Protein 5K6S (pdb70)

Structure (mmCIF, N/CA/C/O backbone):
data_5K6S
#
_entry.id   5K6S
#
_cell.length_a   53.231
_cell.length_b   107.811
_cell.length_c   117.998
_cell.angle_alpha   90.00
_cell.angle_beta   90.00
_cell.angle_gamma   90.00
#
_symmetry.space_group_name_H-M   'P 21 21 21'
#
loop_
_entity.id
_entity.type
_entity.pdbx_description
1 polymer 'Serine/threonine-protein phosphatase 2A 56 kDa regulatory subunit gamma isoform'
2 polymer BubR1
3 water water
#
loop_
_atom_site.group_PDB
_atom_site.id
_atom_site.type_symbol
_atom_site.label_atom_id
_atom_site.label_alt_id
_atom_site.label_comp_id
_atom_site.label_asym_id
_atom_site.label_entity_id
_atom_site.label_seq_id
_atom_site.pdbx_PDB_ins_code
_atom_site.Cartn_x
_atom_site.Cartn_y
_atom_site.Cartn_z
_atom_site.occupancy
_atom_site.B_iso_or_equiv
_atom_site.auth_seq_id
_atom_site.auth_comp_id
_atom_site.auth_asym_id
_atom_site.auth_atom_id
_atom_site.pdbx_PDB_model_num
ATOM 1 N N . ASP A 1 12 ? -18.300 -36.489 1.760 1.00 76.10 37 ASP A N 1
ATOM 2 C CA . ASP A 1 12 ? -17.318 -36.165 0.731 1.00 97.44 37 ASP A CA 1
ATOM 3 C C . ASP A 1 12 ? -16.454 -34.988 1.167 1.00 94.99 37 ASP A C 1
ATOM 4 O O . ASP A 1 12 ? -15.241 -35.121 1.326 1.00 101.10 37 ASP A O 1
ATOM 9 N N . GLN A 1 13 ? -17.084 -33.834 1.355 1.00 92.38 38 GLN A N 1
ATOM 10 C CA . GLN A 1 13 ? -16.379 -32.650 1.829 1.00 87.29 38 GLN A CA 1
ATOM 11 C C . GLN A 1 13 ? -15.941 -32.838 3.278 1.00 85.49 38 GLN A C 1
ATOM 12 O O . GLN A 1 13 ? -14.975 -32.224 3.731 1.00 86.46 38 GLN A O 1
ATOM 18 N N . GLU A 1 14 ? -16.662 -33.689 4.002 1.00 81.77 39 GLU A N 1
ATOM 19 C CA . GLU A 1 14 ? -16.299 -34.038 5.369 1.00 64.80 39 GLU A CA 1
ATOM 20 C C . GLU A 1 14 ? -15.038 -34.894 5.379 1.00 69.62 39 GLU A C 1
ATOM 21 O O . GLU A 1 14 ? -14.208 -34.792 6.281 1.00 79.62 39 GLU A O 1
ATOM 27 N N . LYS A 1 15 ? -14.898 -35.735 4.360 1.00 78.34 40 LYS A N 1
ATOM 28 C CA . LYS A 1 15 ? -13.747 -36.623 4.250 1.00 70.16 40 LYS A CA 1
ATOM 29 C C . LYS A 1 15 ? -12.470 -35.835 3.970 1.00 65.27 40 LYS A C 1
ATOM 30 O O . LYS A 1 15 ? -11.397 -36.184 4.461 1.00 76.88 40 LYS A O 1
ATOM 34 N N . LEU A 1 16 ? -12.591 -34.768 3.185 1.00 63.11 41 LEU A N 1
ATOM 35 C CA . LEU A 1 16 ? -11.440 -33.940 2.834 1.00 61.24 41 LEU A CA 1
ATOM 36 C C . LEU A 1 16 ? -10.985 -33.102 4.025 1.00 64.62 41 LEU A C 1
ATOM 37 O O . LEU A 1 16 ? -9.798 -32.807 4.172 1.00 62.54 41 LEU A O 1
ATOM 42 N N . PHE A 1 17 ? -11.939 -32.717 4.866 1.00 65.18 42 PHE A N 1
ATOM 43 C CA . PHE A 1 17 ? -11.640 -31.989 6.093 1.00 62.41 42 PHE A CA 1
ATOM 44 C C . PHE A 1 17 ? -10.758 -32.849 6.995 1.00 61.00 42 PHE A C 1
ATOM 45 O O . PHE A 1 17 ? -9.699 -32.411 7.451 1.00 61.77 42 PHE A O 1
ATOM 53 N N . ILE A 1 18 ? -11.205 -34.076 7.238 1.00 65.86 43 ILE A N 1
ATOM 54 C CA . ILE A 1 18 ? -10.460 -35.027 8.053 1.00 62.81 43 ILE A CA 1
ATOM 55 C C . ILE A 1 18 ? -9.094 -35.334 7.437 1.00 63.89 43 ILE A C 1
ATOM 56 O O . ILE A 1 18 ? -8.099 -35.483 8.151 1.00 61.55 43 ILE A O 1
ATOM 61 N N . GLN A 1 19 ? -9.046 -35.406 6.110 1.00 52.97 44 GLN A N 1
ATOM 62 C CA . GLN A 1 19 ? -7.793 -35.649 5.405 1.00 54.50 44 GLN A CA 1
ATOM 63 C C . GLN A 1 19 ? -6.774 -34.547 5.667 1.00 57.09 44 GLN A C 1
ATOM 64 O O . GLN A 1 19 ? -5.619 -34.827 5.981 1.00 67.54 44 GLN A O 1
ATOM 70 N N . LYS A 1 20 ? -7.203 -33.296 5.540 1.00 66.46 45 LYS A N 1
ATOM 71 C CA . LYS A 1 20 ? -6.302 -32.164 5.736 1.00 62.80 45 LYS A CA 1
ATOM 72 C C . LYS A 1 20 ? -5.897 -32.023 7.199 1.00 60.44 45 LYS A C 1
ATOM 73 O O . LYS A 1 20 ? -4.772 -31.623 7.504 1.00 60.09 45 LYS A O 1
ATOM 79 N N . LEU A 1 21 ? -6.814 -32.357 8.101 1.00 62.81 46 LEU A N 1
ATOM 80 C CA . LEU A 1 21 ? -6.503 -32.375 9.525 1.00 57.60 46 LEU A CA 1
ATOM 81 C C . LEU A 1 21 ? -5.399 -33.381 9.828 1.00 55.33 46 LEU A C 1
ATOM 82 O O . LEU A 1 21 ? -4.429 -33.056 10.513 1.00 59.20 46 LEU A O 1
ATOM 87 N N . ARG A 1 22 ? -5.547 -34.597 9.309 1.00 54.44 47 ARG A N 1
ATOM 88 C CA . ARG A 1 22 ? -4.555 -35.644 9.531 1.00 53.29 47 ARG A CA 1
ATOM 89 C C . ARG A 1 22 ? -3.256 -35.321 8.807 1.00 58.17 47 ARG A C 1
ATOM 90 O O . ARG A 1 22 ? -2.176 -35.730 9.227 1.00 66.23 47 ARG A O 1
ATOM 98 N N . GLN A 1 23 ? -3.375 -34.577 7.715 1.00 58.87 48 GLN A N 1
ATOM 99 C CA . GLN A 1 23 ? -2.219 -34.143 6.945 1.00 62.61 48 GLN A CA 1
ATOM 100 C C . GLN A 1 23 ? -1.370 -33.171 7.759 1.00 64.73 48 GLN A C 1
ATOM 101 O O . GLN A 1 23 ? -0.156 -33.088 7.582 1.00 73.33 48 GLN A O 1
ATOM 107 N N . CYS A 1 24 ? -2.019 -32.442 8.661 1.00 63.85 49 CYS A N 1
ATOM 108 C CA . CYS A 1 24 ? -1.323 -31.505 9.533 1.00 60.27 49 CYS A CA 1
ATOM 109 C C . CYS A 1 24 ? -0.819 -32.193 10.800 1.00 72.35 49 CYS A C 1
ATOM 110 O O . CYS A 1 24 ? -0.263 -31.546 11.687 1.00 65.48 49 CYS A O 1
ATOM 113 N N . CYS A 1 25 ? -1.020 -33.507 10.879 1.00 75.47 50 CYS A N 1
ATOM 114 C CA . CYS A 1 25 ? -0.497 -34.304 11.986 1.00 60.62 50 CYS A CA 1
ATOM 115 C C . CYS A 1 25 ? 0.849 -34.919 11.623 1.00 59.17 50 CYS A C 1
ATOM 116 O O . CYS A 1 25 ? 1.378 -35.753 12.355 1.00 83.66 50 CYS A O 1
ATOM 119 N N . VAL A 1 26 ? 1.396 -34.510 10.485 1.00 71.15 51 VAL A N 1
ATOM 120 C CA . VAL A 1 26 ? 2.669 -35.042 10.013 1.00 79.13 51 VAL A CA 1
ATOM 121 C C . VAL A 1 26 ? 3.797 -34.035 10.204 1.00 95.29 51 VAL A C 1
ATOM 122 O O . VAL A 1 26 ? 3.900 -33.057 9.460 1.00 98.13 51 VAL A O 1
ATOM 126 N N . LEU A 1 27 ? 4.636 -34.273 11.207 1.00 109.39 52 LEU A N 1
ATOM 127 C CA . LEU A 1 27 ? 5.793 -33.420 11.445 1.00 116.61 52 LEU A CA 1
ATOM 128 C C . LEU A 1 27 ? 6.971 -33.899 10.604 1.00 122.29 52 LEU A C 1
ATOM 129 O O . LEU A 1 27 ? 7.349 -35.071 10.660 1.00 121.92 52 LEU A O 1
ATOM 131 N N . PHE A 1 28 ? 7.546 -32.990 9.823 1.00 125.71 53 PHE A N 1
ATOM 132 C CA . PHE A 1 28 ? 8.610 -33.349 8.892 1.00 118.74 53 PHE A CA 1
ATOM 133 C C . PHE A 1 28 ? 9.859 -32.494 9.058 1.00 132.62 53 PHE A C 1
ATOM 134 O O . PHE A 1 28 ? 9.802 -31.382 9.584 1.00 138.39 53 PHE A O 1
ATOM 142 N N . ASP A 1 29 ? 10.984 -33.029 8.593 1.00 136.80 54 ASP A N 1
ATOM 143 C CA . ASP A 1 29 ? 12.253 -32.312 8.597 1.00 132.55 54 ASP A CA 1
ATOM 144 C C . ASP A 1 29 ? 13.154 -32.817 7.476 1.00 129.05 54 ASP A C 1
ATOM 145 O O . ASP A 1 29 ? 13.285 -34.024 7.266 1.00 132.61 54 ASP A O 1
ATOM 150 N N . PHE A 1 30 ? 13.766 -31.886 6.754 1.00 125.68 55 PHE A N 1
ATOM 151 C CA . PHE A 1 30 ? 14.686 -32.233 5.679 1.00 137.83 55 PHE A CA 1
ATOM 152 C C . PHE A 1 30 ? 16.064 -31.635 5.948 1.00 145.08 55 PHE A C 1
ATOM 153 O O . PHE A 1 30 ? 16.291 -30.444 5.725 1.00 119.11 55 PHE A O 1
ATOM 161 N N . VAL A 1 31 ? 16.979 -32.471 6.431 1.00 159.25 56 VAL A N 1
ATOM 162 C CA . VAL A 1 31 ? 18.316 -32.024 6.804 1.00 153.42 56 VAL A CA 1
ATOM 163 C C . VAL A 1 31 ? 19.161 -31.651 5.589 1.00 154.67 56 VAL A C 1
ATOM 164 O O . VAL A 1 31 ? 20.016 -30.768 5.667 1.00 139.41 56 VAL A O 1
ATOM 166 N N . SER A 1 32 ? 18.921 -32.326 4.469 1.00 148.07 57 SER A N 1
ATOM 167 C CA . SER A 1 32 ? 19.703 -32.093 3.260 1.00 144.38 57 SER A CA 1
ATOM 168 C C . SER A 1 32 ? 18.827 -31.695 2.074 1.00 143.49 57 SER A C 1
ATOM 169 O O . SER A 1 32 ? 19.184 -31.939 0.921 1.00 143.83 57 SER A O 1
ATOM 172 N N . ASP A 1 33 ? 17.684 -31.078 2.361 1.00 126.32 58 ASP A N 1
ATOM 173 C CA . ASP A 1 33 ? 16.767 -30.648 1.309 1.00 99.19 58 ASP A CA 1
ATOM 174 C C . ASP A 1 33 ? 15.908 -29.469 1.766 1.00 81.72 58 ASP A C 1
ATOM 175 O O . ASP A 1 33 ? 14.713 -29.627 2.007 1.00 94.65 58 ASP A O 1
ATOM 180 N N . PRO A 1 34 ? 16.514 -28.276 1.873 1.00 77.90 59 PRO A N 1
ATOM 181 C CA . PRO A 1 34 ? 15.800 -27.088 2.358 1.00 87.31 59 PRO A CA 1
ATOM 182 C C . PRO A 1 34 ? 14.698 -26.607 1.415 1.00 79.45 59 PRO A C 1
ATOM 183 O O . PRO A 1 34 ? 13.865 -25.794 1.815 1.00 82.05 59 PRO A O 1
ATOM 187 N N . LEU A 1 35 ? 14.692 -27.104 0.184 1.00 81.34 60 LEU A N 1
ATOM 188 C CA . LEU A 1 35 ? 13.710 -26.674 -0.803 1.00 72.10 60 LEU A CA 1
ATOM 189 C C . LEU A 1 35 ? 12.415 -27.468 -0.667 1.00 74.73 60 LEU A C 1
ATOM 190 O O . LEU A 1 35 ? 11.323 -26.909 -0.772 1.00 73.37 60 LEU A O 1
ATOM 195 N N . SER A 1 36 ? 12.544 -28.771 -0.432 1.00 85.14 61 SER A N 1
ATOM 196 C CA . SER A 1 36 ? 11.383 -29.627 -0.204 1.00 77.64 61 SER A CA 1
ATOM 197 C C . SER A 1 36 ? 10.766 -29.330 1.157 1.00 72.74 61 SER A C 1
ATOM 198 O O . SER A 1 36 ? 9.563 -29.498 1.360 1.00 64.79 61 SER A O 1
ATOM 201 N N . ASP A 1 37 ? 11.602 -28.885 2.087 1.00 66.56 62 ASP A N 1
ATOM 202 C CA . ASP A 1 37 ? 11.147 -28.543 3.426 1.00 66.62 62 ASP A CA 1
ATOM 203 C C . ASP A 1 37 ? 10.222 -27.327 3.398 1.00 79.37 62 ASP A C 1
ATOM 204 O O . ASP A 1 37 ? 9.196 -27.309 4.076 1.00 86.40 62 ASP A O 1
ATOM 209 N N . LEU A 1 38 ? 10.584 -26.317 2.611 1.00 80.42 63 LEU A N 1
ATOM 210 C CA . LEU A 1 38 ? 9.745 -25.130 2.464 1.00 76.17 63 LEU A CA 1
ATOM 211 C C . LEU A 1 38 ? 8.423 -25.469 1.784 1.00 69.37 63 LEU A C 1
ATOM 212 O O . LEU A 1 38 ? 7.384 -24.897 2.111 1.00 68.38 63 LEU A O 1
ATOM 217 N N . LYS A 1 39 ? 8.468 -26.399 0.835 1.00 73.30 64 LYS A N 1
ATOM 218 C CA . LYS A 1 39 ? 7.263 -26.829 0.138 1.00 81.00 64 LYS A CA 1
ATOM 219 C C . LYS A 1 39 ? 6.285 -27.459 1.117 1.00 75.12 64 LYS A C 1
ATOM 220 O O . LYS A 1 39 ? 5.093 -27.154 1.099 1.00 72.89 64 LYS A O 1
ATOM 222 N N . TRP A 1 40 ? 6.801 -28.327 1.981 1.00 69.72 65 TRP A N 1
ATOM 223 C CA . TRP A 1 40 ? 5.967 -29.017 2.955 1.00 76.74 65 TRP A CA 1
ATOM 224 C C . TRP A 1 40 ? 5.374 -28.048 3.972 1.00 71.06 65 TRP A C 1
ATOM 225 O O . TRP A 1 40 ? 4.191 -28.127 4.293 1.00 75.65 65 TRP A O 1
ATOM 236 N N . LYS A 1 41 ? 6.197 -27.134 4.473 1.00 75.51 66 LYS A N 1
ATOM 237 C CA . LYS A 1 41 ? 5.728 -26.147 5.438 1.00 69.34 66 LYS A CA 1
ATOM 238 C C . LYS A 1 41 ? 4.703 -25.206 4.814 1.00 63.25 66 LYS A C 1
ATOM 239 O O . LYS A 1 41 ? 3.804 -24.720 5.498 1.00 79.02 66 LYS A O 1
ATOM 243 N N . GLU A 1 42 ? 4.829 -24.963 3.514 1.00 74.06 67 GLU A N 1
ATOM 244 C CA . GLU A 1 42 ? 3.870 -24.121 2.804 1.00 72.69 67 GLU A CA 1
ATOM 245 C C . GLU A 1 42 ? 2.539 -24.845 2.625 1.00 68.08 67 GLU A C 1
ATOM 246 O O . GLU A 1 42 ? 1.473 -24.253 2.792 1.00 73.10 67 GLU A O 1
ATOM 252 N N . VAL A 1 43 ? 2.611 -26.129 2.287 1.00 63.05 68 VAL A N 1
ATOM 253 C CA . VAL A 1 43 ? 1.417 -26.952 2.132 1.00 74.17 68 VAL A CA 1
ATOM 254 C C . VAL A 1 43 ? 0.655 -27.046 3.451 1.00 67.51 68 VAL A C 1
ATOM 255 O O . VAL A 1 43 ? -0.570 -26.932 3.484 1.00 69.82 68 VAL A O 1
ATOM 259 N N . LYS A 1 44 ? 1.389 -27.239 4.541 1.00 68.89 69 LYS A N 1
ATOM 260 C CA . LYS A 1 44 ? 0.784 -27.326 5.865 1.00 68.54 69 LYS A CA 1
ATOM 261 C C . LYS A 1 44 ? 0.195 -25.980 6.280 1.00 67.95 69 LYS A C 1
ATOM 262 O O . LYS A 1 44 ? -0.901 -25.918 6.837 1.00 69.00 69 LYS A O 1
ATOM 268 N N . ARG A 1 45 ? 0.924 -24.906 6.000 1.00 69.25 70 ARG A N 1
ATOM 269 C CA . ARG A 1 45 ? 0.447 -23.563 6.301 1.00 65.30 70 ARG A CA 1
ATOM 270 C C . ARG A 1 45 ? -0.807 -23.251 5.494 1.00 69.69 70 ARG A C 1
ATOM 271 O O . ARG A 1 45 ? -1.732 -22.608 5.990 1.00 78.17 70 ARG A O 1
ATOM 279 N N . ALA A 1 46 ? -0.829 -23.711 4.247 1.00 72.38 71 ALA A N 1
ATOM 280 C CA . ALA A 1 46 ? -1.968 -23.488 3.366 1.00 63.10 71 ALA A CA 1
ATOM 281 C C . ALA A 1 46 ? -3.199 -24.236 3.864 1.00 74.45 71 ALA A C 1
ATOM 282 O O . ALA A 1 46 ? -4.279 -23.659 3.986 1.00 66.56 71 ALA A O 1
ATOM 284 N N . ALA A 1 47 ? -3.021 -25.523 4.150 1.00 64.60 72 ALA A N 1
ATOM 285 C CA . ALA A 1 47 ? -4.105 -26.375 4.624 1.00 56.56 72 ALA A CA 1
ATOM 286 C C . ALA A 1 47 ? -4.750 -25.816 5.887 1.00 68.07 72 ALA A C 1
ATOM 287 O O . ALA A 1 47 ? -5.974 -25.810 6.013 1.00 65.65 72 ALA A O 1
ATOM 289 N N . LEU A 1 48 ? -3.923 -25.346 6.816 1.00 59.59 73 LEU A N 1
ATOM 290 C CA . LEU A 1 48 ? -4.423 -24.753 8.051 1.00 57.87 73 LEU A CA 1
ATOM 291 C C . LEU A 1 48 ? -5.249 -23.503 7.762 1.00 66.12 73 LEU A C 1
ATOM 292 O O . LEU A 1 48 ? -6.362 -23.359 8.266 1.00 67.66 73 LEU A O 1
ATOM 297 N N . SER A 1 49 ? -4.704 -22.610 6.942 1.00 65.80 74 SER A N 1
ATOM 298 C CA . SER A 1 49 ? -5.406 -21.386 6.566 1.00 71.13 74 SER A CA 1
ATOM 299 C C . SER A 1 49 ? -6.735 -21.697 5.885 1.00 71.84 74 SER A C 1
ATOM 300 O O . SER A 1 49 ? -7.737 -21.028 6.133 1.00 71.12 74 SER A O 1
ATOM 303 N N . GLU A 1 50 ? -6.737 -22.717 5.033 1.00 69.83 75 GLU A N 1
ATOM 304 C CA . GLU A 1 50 ? -7.948 -23.138 4.338 1.00 67.82 75 GLU A CA 1
ATOM 305 C C . GLU A 1 50 ? -9.015 -23.619 5.318 1.00 71.22 75 GLU A C 1
ATOM 306 O O . GLU A 1 50 ? -10.205 -23.370 5.124 1.00 72.02 75 GLU A O 1
ATOM 312 N N . MET A 1 51 ? -8.581 -24.303 6.373 1.00 77.68 76 MET A N 1
ATOM 313 C CA . MET A 1 51 ? -9.505 -24.850 7.361 1.00 65.70 76 MET A CA 1
ATOM 314 C C . MET A 1 51 ? -9.974 -23.779 8.341 1.00 70.38 76 MET A C 1
ATOM 315 O O . MET A 1 51 ? -11.079 -23.865 8.877 1.00 77.38 76 MET A O 1
ATOM 320 N N . VAL A 1 52 ? -9.137 -22.771 8.569 1.00 65.35 77 VAL A N 1
ATOM 321 C CA . VAL A 1 52 ? -9.526 -21.634 9.396 1.00 61.66 77 VAL A CA 1
ATOM 322 C C . VAL A 1 52 ? -10.653 -20.866 8.719 1.00 64.26 77 VAL A C 1
ATOM 323 O O . VAL A 1 52 ? -11.645 -20.509 9.351 1.00 69.35 77 VAL A O 1
ATOM 327 N N . GLU A 1 53 ? -10.496 -20.627 7.422 1.00 78.49 78 GLU A N 1
ATOM 328 C CA . GLU A 1 53 ? -11.518 -19.950 6.632 1.00 75.02 78 GLU A CA 1
ATOM 329 C C . GLU A 1 53 ? -12.777 -20.799 6.532 1.00 68.40 78 GLU A C 1
ATOM 330 O O . GLU A 1 53 ? -13.890 -20.277 6.486 1.00 73.18 78 GLU A O 1
ATOM 336 N N . TYR A 1 54 ? -12.589 -22.113 6.509 1.00 63.84 79 TYR A N 1
ATOM 337 C CA . TYR A 1 54 ? -13.693 -23.044 6.326 1.00 67.89 79 TYR A CA 1
ATOM 338 C C . TYR A 1 54 ? -14.671 -23.026 7.505 1.00 75.40 79 TYR A C 1
ATOM 339 O O . TYR A 1 54 ? -15.857 -22.761 7.319 1.00 78.42 79 TYR A O 1
ATOM 348 N N . ILE A 1 55 ? -14.180 -23.289 8.715 1.00 60.75 80 ILE A N 1
ATOM 349 C CA . ILE A 1 55 ? -15.062 -23.393 9.879 1.00 74.28 80 ILE A CA 1
ATOM 350 C C . ILE A 1 55 ? -15.545 -22.039 10.395 1.00 73.99 80 ILE A C 1
ATOM 351 O O . ILE A 1 55 ? -16.470 -21.974 11.206 1.00 72.10 80 ILE A O 1
ATOM 356 N N . THR A 1 56 ? -14.924 -20.962 9.928 1.00 78.02 81 THR A N 1
ATOM 357 C CA . THR A 1 56 ? -15.279 -19.626 10.392 1.00 74.85 81 THR A CA 1
ATOM 358 C C . THR A 1 56 ? -16.503 -19.077 9.665 1.00 76.78 81 THR A C 1
ATOM 359 O O . THR A 1 56 ? -17.400 -18.505 10.288 1.00 85.71 81 THR A O 1
ATOM 363 N N . HIS A 1 57 ? -16.541 -19.266 8.349 1.00 79.33 82 HIS A N 1
ATOM 364 C CA . HIS A 1 57 ? -17.552 -18.625 7.514 1.00 77.22 82 HIS A CA 1
ATOM 365 C C . HIS A 1 57 ? -18.568 -19.597 6.926 1.00 68.38 82 HIS A C 1
ATOM 366 O O . HIS A 1 57 ? -19.478 -19.188 6.211 1.00 81.44 82 HIS A O 1
ATOM 373 N N . ASN A 1 58 ? -18.409 -20.882 7.220 1.00 67.96 83 ASN A N 1
ATOM 374 C CA . ASN A 1 58 ? -19.396 -21.878 6.816 1.00 65.99 83 ASN A CA 1
ATOM 375 C C . ASN A 1 58 ? -20.142 -22.423 8.026 1.00 81.12 83 ASN A C 1
ATOM 376 O O . ASN A 1 58 ? -19.572 -22.551 9.110 1.00 99.38 83 ASN A O 1
ATOM 381 N N . ARG A 1 59 ? -21.418 -22.740 7.840 1.00 80.94 84 ARG A N 1
ATOM 382 C CA . ARG A 1 59 ? -22.225 -23.294 8.919 1.00 98.85 84 ARG A CA 1
ATOM 383 C C . ARG A 1 59 ? -22.524 -24.769 8.678 1.00 86.01 84 ARG A C 1
ATOM 384 O O . ARG A 1 59 ? -22.567 -25.220 7.534 1.00 90.92 84 ARG A O 1
ATOM 392 N N . ASN A 1 60 ? -22.726 -25.507 9.767 1.00 97.52 85 ASN A N 1
ATOM 393 C CA . ASN A 1 60 ? -22.987 -26.946 9.719 1.00 94.65 85 ASN A CA 1
ATOM 394 C C . ASN A 1 60 ? -21.893 -27.724 8.992 1.00 87.04 85 ASN A C 1
ATOM 395 O O . ASN A 1 60 ? -22.178 -28.551 8.126 1.00 103.96 85 ASN A O 1
ATOM 400 N N . VAL A 1 61 ? -20.642 -27.454 9.351 1.00 95.23 86 VAL A N 1
ATOM 401 C CA . VAL A 1 61 ? -19.508 -28.177 8.786 1.00 78.74 86 VAL A CA 1
ATOM 402 C C . VAL A 1 61 ? -18.799 -28.995 9.860 1.00 79.58 86 VAL A C 1
ATOM 403 O O . VAL A 1 61 ? -18.073 -29.940 9.556 1.00 80.69 86 VAL A O 1
ATOM 407 N N . ILE A 1 62 ? -19.014 -28.623 11.118 1.00 83.41 87 ILE A N 1
ATOM 408 C CA . ILE A 1 62 ? -18.446 -29.362 12.238 1.00 77.62 87 ILE A CA 1
ATOM 409 C C . ILE A 1 62 ? -19.354 -30.531 12.605 1.00 81.45 87 ILE A C 1
ATOM 410 O O . ILE A 1 62 ? -20.257 -30.402 13.432 1.00 87.27 87 ILE A O 1
ATOM 415 N N . THR A 1 63 ? -19.115 -31.669 11.964 1.00 83.43 88 THR A N 1
ATOM 416 C CA . THR A 1 63 ? -19.864 -32.884 12.251 1.00 70.35 88 THR A CA 1
ATOM 417 C C . THR A 1 63 ? -19.170 -33.674 13.354 1.00 74.56 88 THR A C 1
ATOM 418 O O . THR A 1 63 ? -18.021 -33.398 13.695 1.00 83.42 88 THR A O 1
ATOM 422 N N . GLU A 1 64 ? -19.872 -34.657 13.907 1.00 82.06 89 GLU A N 1
ATOM 423 C CA . GLU A 1 64 ? -19.347 -35.462 15.009 1.00 69.72 89 GLU A CA 1
ATOM 424 C C . GLU A 1 64 ? -18.001 -36.160 14.732 1.00 71.29 89 GLU A C 1
ATOM 425 O O . GLU A 1 64 ? -17.136 -36.172 15.607 1.00 75.00 89 GLU A O 1
ATOM 431 N N . PRO A 1 65 ? -17.812 -36.746 13.530 1.00 78.18 90 PRO A N 1
ATOM 432 C CA . PRO A 1 65 ? -16.537 -37.448 13.322 1.00 70.28 90 PRO A CA 1
ATOM 433 C C . PRO A 1 65 ? -15.289 -36.560 13.306 1.00 71.19 90 PRO A C 1
ATOM 434 O O . PRO A 1 65 ? -14.187 -37.086 13.461 1.00 71.71 90 PRO A O 1
ATOM 438 N N . ILE A 1 66 ? -15.441 -35.252 13.119 1.00 77.08 91 ILE A N 1
ATOM 439 C CA . ILE A 1 66 ? -14.265 -34.386 13.028 1.00 76.16 91 ILE A CA 1
ATOM 440 C C . ILE A 1 66 ? -13.763 -33.943 14.401 1.00 75.28 91 ILE A C 1
ATOM 441 O O . ILE A 1 66 ? -12.637 -33.460 14.519 1.00 82.13 91 ILE A O 1
ATOM 446 N N . TYR A 1 67 ? -14.592 -34.104 15.430 1.00 73.92 92 TYR A N 1
ATOM 447 C CA . TYR A 1 67 ? -14.204 -33.713 16.786 1.00 57.69 92 TYR A CA 1
ATOM 448 C C . TYR A 1 67 ? -12.920 -34.404 17.268 1.00 69.84 92 TYR A C 1
ATOM 449 O O . TYR A 1 67 ? -12.024 -33.731 17.774 1.00 77.48 92 TYR A O 1
ATOM 458 N N . PRO A 1 68 ? -12.813 -35.739 17.114 1.00 71.74 93 PRO A N 1
ATOM 459 C CA . PRO A 1 68 ? -11.530 -36.317 17.530 1.00 66.85 93 PRO A CA 1
ATOM 460 C C . PRO A 1 68 ? -10.378 -35.910 16.613 1.00 65.00 93 PRO A C 1
ATOM 461 O O . PRO A 1 68 ? -9.230 -35.872 17.053 1.00 70.55 93 PRO A O 1
ATOM 465 N N . GLU A 1 69 ? -10.691 -35.601 15.359 1.00 65.50 94 GLU A N 1
ATOM 466 C CA . GLU A 1 69 ? -9.676 -35.213 14.385 1.00 67.79 94 GLU A CA 1
ATOM 467 C C . GLU A 1 69 ? -9.058 -33.861 14.724 1.00 61.50 94 GLU A C 1
ATOM 468 O O . GLU A 1 69 ? -7.856 -33.660 14.561 1.00 61.98 94 GLU A O 1
ATOM 474 N N . VAL A 1 70 ? -9.887 -32.935 15.191 1.00 58.80 95 VAL A N 1
ATOM 475 C CA . VAL A 1 70 ? -9.408 -31.610 15.561 1.00 67.89 95 VAL A CA 1
ATOM 476 C C . VAL A 1 70 ? -8.547 -31.676 16.817 1.00 61.20 95 VAL A C 1
ATOM 477 O O . VAL A 1 70 ? -7.426 -31.164 16.835 1.00 61.69 95 VAL A O 1
ATOM 481 N N . VAL A 1 71 ? -9.072 -32.315 17.858 1.00 55.90 96 VAL A N 1
ATOM 482 C CA . VAL A 1 71 ? -8.362 -32.422 19.127 1.00 55.97 96 VAL A CA 1
ATOM 483 C C . VAL A 1 71 ? -7.028 -33.149 18.954 1.00 52.62 96 VAL A C 1
ATOM 484 O O . VAL A 1 71 ? -6.023 -32.774 19.561 1.00 58.37 96 VAL A O 1
ATOM 488 N N . HIS A 1 72 ? -7.021 -34.174 18.108 1.00 57.78 97 HIS A N 1
ATOM 489 C CA . HIS A 1 72 ? -5.804 -34.927 17.827 1.00 54.58 97 HIS A CA 1
ATOM 490 C C . HIS A 1 72 ? -4.778 -34.064 17.106 1.00 60.69 97 HIS A C 1
ATOM 491 O O . HIS A 1 72 ? -3.591 -34.102 17.428 1.00 60.04 97 HIS A O 1
ATOM 498 N N . MET A 1 73 ? -5.243 -33.289 16.131 1.00 59.10 98 MET A N 1
ATOM 499 C CA . MET A 1 73 ? -4.368 -32.409 15.367 1.00 47.26 98 MET A CA 1
ATOM 500 C C . MET A 1 73 ? -3.749 -31.344 16.273 1.00 59.44 98 MET A C 1
ATOM 501 O O . MET A 1 73 ? -2.570 -31.010 16.139 1.00 57.26 98 MET A O 1
ATOM 506 N N . PHE A 1 74 ? -4.545 -30.824 17.202 1.00 47.79 99 PHE A N 1
ATOM 507 C CA . PHE A 1 74 ? -4.049 -29.858 18.174 1.00 53.63 99 PHE A CA 1
ATOM 508 C C . PHE A 1 74 ? -3.006 -30.488 19.092 1.00 59.74 99 PHE A C 1
ATOM 509 O O . PHE A 1 74 ? -1.956 -29.901 19.346 1.00 65.64 99 PHE A O 1
ATOM 517 N N . ALA A 1 75 ? -3.305 -31.686 19.584 1.00 60.01 100 ALA A N 1
ATOM 518 C CA . ALA A 1 75 ? -2.432 -32.370 20.533 1.00 54.64 100 ALA A CA 1
ATOM 519 C C . ALA A 1 75 ? -1.076 -32.715 19.923 1.00 55.76 100 ALA A C 1
ATOM 520 O O . ALA A 1 75 ? -0.037 -32.506 20.547 1.00 64.56 100 ALA A O 1
ATOM 522 N N . VAL A 1 76 ? -1.093 -33.245 18.704 1.00 54.94 101 VAL A N 1
ATOM 523 C CA . VAL A 1 76 ? 0.131 -33.645 18.016 1.00 56.09 101 VAL A CA 1
ATOM 524 C C . VAL A 1 76 ? 1.036 -32.443 17.744 1.00 65.71 101 VAL A C 1
ATOM 525 O O . VAL A 1 76 ? 2.263 -32.546 17.815 1.00 62.05 101 VAL A O 1
ATOM 529 N N . ASN A 1 77 ? 0.426 -31.298 17.457 1.00 65.22 102 ASN A N 1
ATOM 530 C CA . ASN A 1 77 ? 1.183 -30.094 17.131 1.00 70.64 102 ASN A CA 1
ATOM 531 C C . ASN A 1 77 ? 1.631 -29.288 18.349 1.00 66.91 102 ASN A C 1
ATOM 532 O O . ASN A 1 77 ? 2.772 -28.829 18.409 1.00 81.50 102 ASN A O 1
ATOM 537 N N . MET A 1 78 ? 0.739 -29.119 19.321 1.00 60.19 103 MET A N 1
ATOM 538 C CA . MET A 1 78 ? 1.008 -28.210 20.433 1.00 74.92 103 MET A CA 1
ATOM 539 C C . MET A 1 78 ? 1.634 -28.885 21.650 1.00 77.40 103 MET A C 1
ATOM 540 O O . MET A 1 78 ? 2.576 -28.355 22.235 1.00 82.12 103 MET A O 1
ATOM 545 N N . PHE A 1 79 ? 1.111 -30.042 22.037 1.00 79.25 104 PHE A N 1
ATOM 546 C CA . PHE A 1 79 ? 1.627 -30.737 23.212 1.00 68.55 104 PHE A CA 1
ATOM 547 C C . PHE A 1 79 ? 3.030 -31.257 22.945 1.00 67.06 104 PHE A C 1
ATOM 548 O O . PHE A 1 79 ? 3.225 -32.420 22.603 1.00 70.16 104 PHE A O 1
ATOM 556 N N . ARG A 1 80 ? 4.005 -30.369 23.099 1.00 91.14 105 ARG A N 1
ATOM 557 C CA . ARG A 1 80 ? 5.401 -30.685 22.835 1.00 106.00 105 ARG A CA 1
ATOM 558 C C . ARG A 1 80 ? 6.248 -30.460 24.080 1.00 119.72 105 ARG A C 1
ATOM 559 O O . ARG A 1 80 ? 5.775 -29.901 25.068 1.00 99.35 105 ARG A O 1
ATOM 567 N N . THR A 1 81 ? 7.501 -30.896 24.023 1.00 138.63 106 THR A N 1
ATOM 568 C CA . THR A 1 81 ? 8.437 -30.671 25.117 1.00 144.36 106 THR A CA 1
ATOM 569 C C . THR A 1 81 ? 9.076 -29.290 24.979 1.00 139.56 106 THR A C 1
ATOM 570 O O . THR A 1 81 ? 9.857 -29.046 24.059 1.00 143.15 106 THR A O 1
ATOM 574 N N . LEU A 1 82 ? 8.734 -28.392 25.898 1.00 148.89 107 LEU A N 1
ATOM 575 C CA . LEU A 1 82 ? 9.172 -27.002 25.834 1.00 148.74 107 LEU A CA 1
ATOM 576 C C . LEU A 1 82 ? 10.688 -26.848 25.953 1.00 155.14 107 LEU A C 1
ATOM 577 O O . LEU A 1 82 ? 11.329 -27.546 26.738 1.00 154.52 107 LEU A O 1
ATOM 582 N N . PRO A 1 83 ? 11.264 -25.926 25.163 1.00 162.24 108 PRO A N 1
ATOM 583 C CA . PRO A 1 83 ? 12.700 -25.616 25.157 1.00 165.44 108 PRO A CA 1
ATOM 584 C C . PRO A 1 83 ? 13.146 -24.932 26.455 1.00 170.69 108 PRO A C 1
ATOM 585 O O . PRO A 1 83 ? 12.291 -24.608 27.283 1.00 162.48 108 PRO A O 1
ATOM 589 N N . PRO A 1 84 ? 14.465 -24.732 26.646 1.00 172.34 109 PRO A N 1
ATOM 590 C CA . PRO A 1 84 ? 14.911 -24.004 27.841 1.00 157.06 109 PRO A CA 1
ATOM 591 C C . PRO A 1 84 ? 14.431 -22.555 27.851 1.00 154.99 109 PRO A C 1
ATOM 592 O O . PRO A 1 84 ? 15.199 -21.672 28.232 1.00 142.19 109 PRO A O 1
ATOM 596 N N . GLU A 1 103 ? 8.039 -19.737 19.812 1.00 94.03 128 GLU A N 1
ATOM 597 C CA . GLU A 1 103 ? 8.917 -20.684 19.134 1.00 129.25 128 GLU A CA 1
ATOM 598 C C . GLU A 1 103 ? 9.397 -20.134 17.793 1.00 127.99 128 GLU A C 1
ATOM 599 O O . GLU A 1 103 ? 9.088 -18.999 17.429 1.00 123.08 128 GLU A O 1
ATOM 601 N N . ALA A 1 104 ? 10.156 -20.946 17.063 1.00 134.49 129 ALA A N 1
ATOM 602 C CA . ALA A 1 104 ? 10.664 -20.550 15.755 1.00 128.11 129 ALA A CA 1
ATOM 603 C C . ALA A 1 104 ? 9.665 -20.901 14.657 1.00 126.56 129 ALA A C 1
ATOM 604 O O . ALA A 1 104 ? 9.592 -20.225 13.630 1.00 118.01 129 ALA A O 1
ATOM 606 N N . ALA A 1 105 ? 8.899 -21.964 14.883 1.00 123.55 130 ALA A N 1
ATOM 607 C CA . ALA A 1 105 ? 7.875 -22.391 13.937 1.00 101.19 130 ALA A CA 1
ATOM 608 C C . ALA A 1 105 ? 6.523 -21.797 14.314 1.00 95.57 130 ALA A C 1
ATOM 609 O O . ALA A 1 105 ? 5.499 -22.480 14.288 1.00 94.42 130 ALA A O 1
ATOM 611 N N . TRP A 1 106 ? 6.532 -20.517 14.665 1.00 89.04 131 TRP A N 1
ATOM 612 C CA . TRP A 1 106 ? 5.323 -19.816 15.083 1.00 90.92 131 TRP A CA 1
ATOM 613 C C . TRP A 1 106 ? 4.255 -19.620 13.990 1.00 88.53 131 TRP A C 1
ATOM 614 O O . TRP A 1 106 ? 3.064 -19.685 14.295 1.00 91.67 131 TRP A O 1
ATOM 625 N N . PRO A 1 107 ? 4.661 -19.356 12.729 1.00 85.98 132 PRO A N 1
ATOM 626 C CA . PRO A 1 107 ? 3.632 -19.255 11.684 1.00 82.71 132 PRO A CA 1
ATOM 627 C C . PRO A 1 107 ? 2.707 -20.470 11.585 1.00 91.20 132 PRO A C 1
ATOM 628 O O . PRO A 1 107 ? 1.566 -20.318 11.152 1.00 89.40 132 PRO A O 1
ATOM 632 N N . HIS A 1 108 ? 3.187 -21.647 11.974 1.00 79.27 133 HIS A N 1
ATOM 633 C CA . HIS A 1 108 ? 2.339 -22.835 12.011 1.00 72.97 133 HIS A CA 1
ATOM 634 C C . HIS A 1 108 ? 1.551 -22.910 13.310 1.00 79.40 133 HIS A C 1
ATOM 635 O O . HIS A 1 108 ? 0.353 -23.193 13.302 1.00 78.30 133 HIS A O 1
ATOM 642 N N . LEU A 1 109 ? 2.229 -22.658 14.426 1.00 72.32 134 LEU A N 1
ATOM 643 C CA . LEU A 1 109 ? 1.599 -22.750 15.738 1.00 70.68 134 LEU A CA 1
ATOM 644 C C . LEU A 1 109 ? 0.471 -21.736 15.895 1.00 67.61 134 LEU A C 1
ATOM 645 O O . LEU A 1 109 ? -0.542 -22.019 16.532 1.00 77.41 134 LEU A O 1
ATOM 650 N N . GLN A 1 110 ? 0.647 -20.556 15.310 1.00 73.42 135 GLN A N 1
ATOM 651 C CA . GLN A 1 110 ? -0.364 -19.510 15.402 1.00 70.31 135 GLN A CA 1
ATOM 652 C C . GLN A 1 110 ? -1.641 -19.924 14.682 1.00 60.47 135 GLN A C 1
ATOM 653 O O . GLN A 1 110 ? -2.744 -19.647 15.149 1.00 63.74 135 GLN A O 1
ATOM 659 N N . LEU A 1 111 ? -1.484 -20.593 13.545 1.00 70.30 136 LEU A N 1
ATOM 660 C CA . LEU A 1 111 ? -2.626 -21.092 12.789 1.00 58.55 136 LEU A CA 1
ATOM 661 C C . LEU A 1 111 ? -3.369 -22.190 13.546 1.00 66.95 136 LEU A C 1
ATOM 662 O O . LEU A 1 111 ? -4.599 -22.215 13.560 1.00 65.17 136 LEU A O 1
ATOM 667 N N . VAL A 1 112 ? -2.622 -23.097 14.171 1.00 63.36 137 VAL A N 1
ATOM 668 C CA . VAL A 1 112 ? -3.232 -24.189 14.924 1.00 57.29 137 VAL A CA 1
ATOM 669 C C . VAL A 1 112 ? -4.069 -23.639 16.075 1.00 61.63 137 VAL A C 1
ATOM 670 O O . VAL A 1 112 ? -5.207 -24.061 16.284 1.00 57.21 137 VAL A O 1
ATOM 674 N N . TYR A 1 113 ? -3.495 -22.690 16.810 1.00 65.98 138 TYR A N 1
ATOM 675 C CA . TYR A 1 113 ? -4.211 -21.980 17.866 1.00 54.90 138 TYR A CA 1
ATOM 676 C C . TYR A 1 113 ? -5.443 -21.274 17.314 1.00 60.12 138 TYR A C 1
ATOM 677 O O . TYR A 1 113 ? -6.528 -21.352 17.889 1.00 63.14 138 TYR A O 1
ATOM 686 N N . GLU A 1 114 ? -5.257 -20.580 16.196 1.00 63.68 139 GLU A N 1
ATOM 687 C CA . GLU A 1 114 ? -6.341 -19.873 15.527 1.00 63.58 139 GLU A CA 1
ATOM 688 C C . GLU A 1 114 ? -7.469 -20.822 15.151 1.00 67.92 139 GLU A C 1
ATOM 689 O O . GLU A 1 114 ? -8.632 -20.574 15.467 1.00 63.23 139 GLU A O 1
ATOM 695 N N . PHE A 1 115 ? -7.114 -21.912 14.478 1.00 61.26 140 PHE A N 1
ATOM 696 C CA . PHE A 1 115 ? -8.098 -22.882 14.017 1.00 58.10 140 PHE A CA 1
ATOM 697 C C . PHE A 1 115 ? -8.871 -23.504 15.171 1.00 60.99 140 PHE A C 1
ATOM 698 O O . PHE A 1 115 ? -10.088 -23.672 15.095 1.00 63.85 140 PHE A O 1
ATOM 706 N N . PHE A 1 116 ? -8.158 -23.853 16.235 1.00 52.83 141 PHE A N 1
ATOM 707 C CA . PHE A 1 116 ? -8.780 -24.499 17.382 1.00 50.33 141 PHE A CA 1
ATOM 708 C C . PHE A 1 116 ? -9.699 -23.530 18.122 1.00 61.71 141 PHE A C 1
ATOM 709 O O . PHE A 1 116 ? -10.703 -23.939 18.703 1.00 64.45 141 PHE A O 1
ATOM 717 N N . LEU A 1 117 ? -9.360 -22.245 18.091 1.00 64.18 142 LEU A N 1
ATOM 718 C CA . LEU A 1 117 ? -10.206 -21.225 18.703 1.00 66.01 142 LEU A CA 1
ATOM 719 C C . LEU A 1 117 ? -11.508 -21.035 17.927 1.00 68.19 142 LEU A C 1
ATOM 720 O O . LEU A 1 117 ? -12.583 -20.980 18.523 1.00 73.89 142 LEU A O 1
ATOM 725 N N A ARG A 1 118 ? -11.405 -20.932 16.604 0.52 60.33 143 ARG A N 1
ATOM 726 N N B ARG A 1 118 ? -11.410 -20.939 16.604 0.48 59.96 143 ARG A N 1
ATOM 727 C CA A ARG A 1 118 ? -12.585 -20.807 15.754 0.52 68.39 143 ARG A CA 1
ATOM 728 C CA B ARG A 1 118 ? -12.596 -20.801 15.765 0.48 68.72 143 ARG A CA 1
ATOM 729 C C A ARG A 1 118 ? -13.458 -22.048 15.891 0.52 70.52 143 ARG A C 1
ATOM 730 C C B ARG A 1 118 ? -13.457 -22.056 15.859 0.48 70.11 143 ARG A C 1
ATOM 731 O O A ARG A 1 118 ? -14.678 -21.987 15.738 0.52 74.75 143 ARG A O 1
ATOM 732 O O B ARG A 1 118 ? -14.668 -22.012 15.648 0.48 75.53 143 ARG A O 1
ATOM 747 N N . PHE A 1 119 ? -12.815 -23.175 16.179 1.00 69.80 144 PHE A N 1
ATOM 748 C CA . PHE A 1 119 ? -13.508 -24.437 16.378 1.00 61.22 144 PHE A CA 1
ATOM 749 C C . PHE A 1 119 ? -14.342 -24.388 17.658 1.00 70.68 144 PHE A C 1
ATOM 750 O O . PHE A 1 119 ? -15.511 -24.772 17.664 1.00 66.59 144 PHE A O 1
ATOM 758 N N . LEU A 1 120 ? -13.739 -23.893 18.736 1.00 63.17 145 LEU A N 1
ATOM 759 C CA . LEU A 1 120 ? -14.427 -23.772 20.019 1.00 57.50 145 LEU A CA 1
ATOM 760 C C . LEU A 1 120 ? -15.527 -22.712 19.989 1.00 75.33 145 LEU A C 1
ATOM 761 O O . LEU A 1 120 ? -16.577 -22.877 20.610 1.00 62.39 145 LEU A O 1
ATOM 766 N N . GLU A 1 121 ? -15.281 -21.624 19.266 1.00 76.09 146 GLU A N 1
ATOM 767 C CA . GLU A 1 121 ? -16.202 -20.491 19.244 1.00 69.39 146 GLU A CA 1
ATOM 768 C C . GLU A 1 121 ? -17.332 -20.662 18.233 1.00 65.58 146 GLU A C 1
ATOM 769 O O . GLU A 1 121 ? -18.257 -19.851 18.184 1.00 83.12 146 GLU A O 1
ATOM 775 N N . SER A 1 122 ? -17.252 -21.714 17.426 1.00 78.08 147 SER A N 1
ATOM 776 C CA . SER A 1 122 ? -18.252 -21.962 16.393 1.00 83.86 147 SER A CA 1
ATOM 777 C C . SER A 1 122 ? -19.618 -22.279 16.997 1.00 95.27 147 SER A C 1
ATOM 778 O O . SER A 1 122 ? -19.710 -23.002 17.986 1.00 94.55 147 SER A O 1
ATOM 781 N N . PRO A 1 123 ? -20.686 -21.723 16.404 1.00 91.97 148 PRO A N 1
ATOM 782 C CA . PRO A 1 123 ? -22.061 -21.974 16.853 1.00 82.74 148 PRO A CA 1
ATOM 783 C C . PRO A 1 123 ? -22.495 -23.431 16.679 1.00 94.95 148 PRO A C 1
ATOM 784 O O . PRO A 1 123 ? -23.492 -23.843 17.270 1.00 90.78 148 PRO A O 1
ATOM 788 N N . ASP A 1 124 ? -21.755 -24.193 15.878 1.00 86.68 149 ASP A N 1
ATOM 789 C CA . ASP A 1 124 ? -22.066 -25.604 15.662 1.00 87.59 149 ASP A CA 1
ATOM 790 C C . ASP A 1 124 ? -21.378 -26.496 16.695 1.00 94.14 149 ASP A C 1
ATOM 791 O O . ASP A 1 124 ? -21.588 -27.710 16.715 1.00 93.89 149 ASP A O 1
ATOM 796 N N . PHE A 1 125 ? -20.556 -25.891 17.547 1.00 80.96 150 PHE A N 1
ATOM 797 C CA . PHE A 1 125 ? -19.786 -26.637 18.539 1.00 73.21 150 PHE A CA 1
ATOM 798 C C . PHE A 1 125 ? -20.689 -27.202 19.632 1.00 87.80 150 PHE A C 1
ATOM 799 O O . PHE A 1 125 ? -21.439 -26.466 20.275 1.00 96.06 150 PHE A O 1
ATOM 807 N N . GLN A 1 126 ? -20.614 -28.514 19.831 1.00 84.72 151 GLN A N 1
ATOM 808 C CA . GLN A 1 126 ? -21.416 -29.185 20.846 1.00 87.54 151 GLN A CA 1
ATOM 809 C C . GLN A 1 126 ? -20.525 -29.824 21.905 1.00 87.87 151 GLN A C 1
ATOM 810 O O . GLN A 1 126 ? -19.976 -30.905 21.690 1.00 83.17 151 GLN A O 1
ATOM 816 N N . PRO A 1 127 ? -20.377 -29.145 23.054 1.00 85.13 152 PRO A N 1
ATOM 817 C CA . PRO A 1 127 ? -19.546 -29.585 24.181 1.00 75.48 152 PRO A CA 1
ATOM 818 C C . PRO A 1 127 ? -19.880 -30.994 24.667 1.00 88.63 152 PRO A C 1
ATOM 819 O O . PRO A 1 127 ? -19.002 -31.683 25.191 1.00 79.79 152 PRO A O 1
ATOM 823 N N . ASN A 1 128 ? -21.131 -31.411 24.491 1.00 98.19 153 ASN A N 1
ATOM 824 C CA . ASN A 1 128 ? -21.562 -32.749 24.888 1.00 102.81 153 ASN A CA 1
ATOM 825 C C . ASN A 1 128 ? -20.877 -33.830 24.062 1.00 89.98 153 ASN A C 1
ATOM 826 O O . ASN A 1 128 ? -20.729 -34.968 24.507 1.00 80.62 153 ASN A O 1
ATOM 831 N N . ILE A 1 129 ? -20.464 -33.464 22.853 1.00 86.59 154 ILE A N 1
ATOM 832 C CA . ILE A 1 129 ? -19.740 -34.371 21.975 1.00 77.15 154 ILE A CA 1
ATOM 833 C C . ILE A 1 129 ? -18.236 -34.209 22.168 1.00 87.82 154 ILE A C 1
ATOM 834 O O . ILE A 1 129 ? -17.480 -35.177 22.093 1.00 81.30 154 ILE A O 1
ATOM 839 N N . ALA A 1 130 ? -17.808 -32.978 22.431 1.00 82.31 155 ALA A N 1
ATOM 840 C CA . ALA A 1 130 ? -16.385 -32.673 22.527 1.00 68.15 155 ALA A CA 1
ATOM 841 C C . ALA A 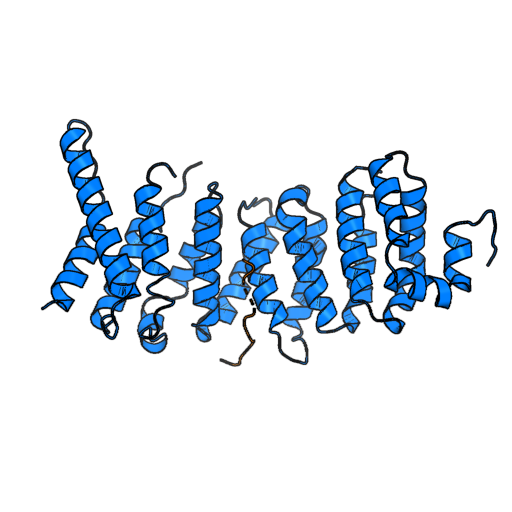1 130 ? -15.798 -33.032 23.891 1.00 75.47 155 ALA A C 1
ATOM 842 O O . ALA A 1 130 ? -14.581 -33.164 24.029 1.00 75.73 155 ALA A O 1
ATOM 844 N N . LYS A 1 131 ? -16.660 -33.194 24.891 1.00 77.56 156 LYS A N 1
ATOM 845 C CA . LYS A 1 131 ? -16.212 -33.549 26.236 1.00 77.95 156 LYS A CA 1
ATOM 846 C C . LYS A 1 131 ? -15.547 -34.923 26.264 1.00 72.49 156 LYS A C 1
ATOM 847 O O . LYS A 1 131 ? -14.805 -35.241 27.192 1.00 89.46 156 LYS A O 1
ATOM 853 N N . LYS A 1 132 ? -15.815 -35.733 25.244 1.00 74.00 157 LYS A N 1
ATOM 854 C CA . LYS A 1 132 ? -15.213 -37.056 25.141 1.00 75.17 157 LYS A CA 1
ATOM 855 C C . LYS A 1 132 ? -13.715 -36.968 24.859 1.00 74.38 157 LYS A C 1
ATOM 856 O O . LYS A 1 132 ? -12.946 -37.840 25.262 1.00 72.90 157 LYS A O 1
ATOM 862 N N . TYR A 1 133 ? -13.302 -35.901 24.180 1.00 73.24 158 TYR A N 1
ATOM 863 C CA . TYR A 1 133 ? -11.925 -35.783 23.710 1.00 70.60 158 TYR A CA 1
ATOM 864 C C . TYR A 1 133 ? -11.157 -34.681 24.434 1.00 72.58 158 TYR A C 1
ATOM 865 O O . TYR A 1 133 ? -9.947 -34.789 24.641 1.00 70.49 158 TYR A O 1
ATOM 874 N N . ILE A 1 134 ? -11.864 -33.619 24.807 1.00 71.30 159 ILE A N 1
ATOM 875 C CA . ILE A 1 134 ? -11.279 -32.566 25.626 1.00 67.00 159 ILE A CA 1
ATOM 876 C C . ILE A 1 134 ? -11.512 -32.901 27.093 1.00 70.23 159 ILE A C 1
ATOM 877 O O . ILE A 1 134 ? -12.516 -32.506 27.687 1.00 73.17 159 ILE A O 1
ATOM 882 N N . ASP A 1 135 ? -10.581 -33.651 27.669 1.00 61.94 160 ASP A N 1
ATOM 883 C CA . ASP A 1 135 ? -10.729 -34.128 29.035 1.00 74.70 160 ASP A CA 1
ATOM 884 C C . ASP A 1 135 ? -9.715 -33.470 29.962 1.00 89.61 160 ASP A C 1
ATOM 885 O O . ASP A 1 135 ? -9.113 -32.454 29.615 1.00 89.16 160 ASP A O 1
ATOM 890 N N . GLN A 1 136 ? -9.529 -34.058 31.139 1.00 81.38 161 GLN A N 1
ATOM 891 C CA . GLN A 1 136 ? -8.618 -33.502 32.130 1.00 76.21 161 GLN A CA 1
ATOM 892 C C . GLN A 1 136 ? -7.167 -33.575 31.670 1.00 76.26 161 GLN A C 1
ATOM 893 O O . GLN A 1 136 ? -6.382 -32.667 31.939 1.00 92.13 161 GLN A O 1
ATOM 899 N N . LYS A 1 137 ? -6.813 -34.652 30.977 1.00 62.22 162 LYS A N 1
ATOM 900 C CA . LYS A 1 137 ? -5.447 -34.820 30.497 1.00 72.28 162 LYS A CA 1
ATOM 901 C C . LYS A 1 137 ? -5.116 -33.759 29.452 1.00 78.45 162 LYS A C 1
ATOM 902 O O . LYS A 1 137 ? -3.983 -33.281 29.373 1.00 77.40 162 LYS A O 1
ATOM 908 N N . PHE A 1 138 ? -6.115 -33.395 28.655 1.00 68.96 163 PHE A N 1
ATOM 909 C CA . PHE A 1 138 ? -5.950 -32.364 27.640 1.00 71.12 163 PHE A CA 1
ATOM 910 C C . PHE A 1 138 ? -5.727 -31.005 28.298 1.00 79.21 163 PHE A C 1
ATOM 911 O O . PHE A 1 138 ? -4.788 -30.282 27.957 1.00 71.29 163 PHE A O 1
ATOM 919 N N . VAL A 1 139 ? -6.604 -30.668 29.240 1.00 76.00 164 VAL A N 1
ATOM 920 C CA . VAL A 1 139 ? -6.491 -29.432 30.005 1.00 67.25 164 VAL A CA 1
ATOM 921 C C . VAL A 1 139 ? -5.163 -29.380 30.757 1.00 81.20 164 VAL A C 1
ATOM 922 O O . VAL A 1 139 ? -4.537 -28.325 30.863 1.00 80.66 164 VAL A O 1
ATOM 926 N N . LEU A 1 140 ? -4.731 -30.530 31.267 1.00 71.67 165 LEU A N 1
ATOM 927 C CA . LEU A 1 140 ? -3.466 -30.614 31.984 1.00 73.07 165 LEU A CA 1
ATOM 928 C C . LEU A 1 140 ? -2.305 -30.285 31.055 1.00 70.02 165 LEU A C 1
ATOM 929 O O . LEU A 1 140 ? -1.442 -29.476 31.392 1.00 71.13 165 LEU A O 1
ATOM 934 N N . GLN A 1 141 ? -2.297 -30.911 29.881 1.00 73.04 166 GLN A N 1
ATOM 935 C CA . GLN A 1 141 ? -1.240 -30.687 28.900 1.00 74.68 166 GLN A CA 1
ATOM 936 C C . GLN A 1 141 ? -1.286 -29.274 28.336 1.00 74.32 166 GLN A C 1
ATOM 937 O O . GLN A 1 141 ? -0.260 -28.720 27.937 1.00 69.59 166 GLN A O 1
ATOM 943 N N . LEU A 1 142 ? -2.481 -28.696 28.301 1.00 70.88 167 LEU A N 1
ATOM 944 C CA . LEU A 1 142 ? -2.648 -27.323 27.844 1.00 70.31 167 LEU A CA 1
ATOM 945 C C . LEU A 1 142 ? -2.013 -26.354 28.839 1.00 72.16 167 LEU A C 1
ATOM 946 O O . LEU A 1 142 ? -1.442 -25.337 28.450 1.00 72.62 167 LEU A O 1
ATOM 951 N N . LEU A 1 143 ? -2.105 -26.683 30.124 1.00 83.23 168 LEU A N 1
ATOM 952 C CA . LEU A 1 143 ? -1.548 -25.837 31.178 1.00 78.82 168 LEU A CA 1
ATOM 953 C C . LEU A 1 143 ? -0.023 -25.897 31.220 1.00 79.41 168 LEU A C 1
ATOM 954 O O . LEU A 1 143 ? 0.626 -24.950 31.667 1.00 75.25 168 LEU A O 1
ATOM 959 N N . GLU A 1 144 ? 0.544 -27.009 30.759 1.00 71.14 169 GLU A N 1
ATOM 960 C CA . GLU A 1 144 ? 1.994 -27.145 30.659 1.00 78.61 169 GLU A CA 1
ATOM 961 C C . GLU A 1 144 ? 2.564 -26.086 29.723 1.00 80.62 169 GLU A C 1
ATOM 962 O O . GLU A 1 144 ? 3.679 -25.603 29.913 1.00 77.34 169 GLU A O 1
ATOM 968 N N . LEU A 1 145 ? 1.782 -25.734 28.706 1.00 67.56 170 LEU A N 1
ATOM 969 C CA . LEU A 1 145 ? 2.225 -24.805 27.678 1.00 77.36 170 LEU A CA 1
ATOM 970 C C . LEU A 1 145 ? 2.236 -23.367 28.176 1.00 75.56 170 LEU A C 1
ATOM 971 O O . LEU A 1 145 ? 2.863 -22.501 27.567 1.00 75.34 170 LEU A O 1
ATOM 976 N N . PHE A 1 146 ? 1.546 -23.114 29.285 1.00 79.12 171 PHE A N 1
ATOM 977 C CA . PHE A 1 146 ? 1.507 -21.778 29.874 1.00 76.05 171 PHE A CA 1
ATOM 978 C C . PHE A 1 146 ? 2.876 -21.353 30.401 1.00 73.46 171 PHE A C 1
ATOM 979 O O . PHE A 1 146 ? 3.105 -20.179 30.685 1.00 79.20 171 PHE A O 1
ATOM 987 N N . ASP A 1 147 ? 3.783 -22.317 30.525 1.00 79.71 172 ASP A N 1
ATOM 988 C CA . ASP A 1 147 ? 5.143 -22.051 30.977 1.00 70.71 172 ASP A CA 1
ATOM 989 C C . ASP A 1 147 ? 6.007 -21.539 29.823 1.00 76.47 172 ASP A C 1
ATOM 990 O O . ASP A 1 147 ? 7.208 -21.321 29.985 1.00 86.67 172 ASP A O 1
ATOM 995 N N . SER A 1 148 ? 5.388 -21.350 28.661 1.00 85.69 173 SER A N 1
ATOM 996 C CA . SER A 1 148 ? 6.092 -20.865 27.478 1.00 73.96 173 SER A CA 1
ATOM 997 C C . SER A 1 148 ? 6.717 -19.499 27.713 1.00 80.48 173 SER A C 1
ATOM 998 O O . SER A 1 148 ? 6.266 -18.737 28.566 1.00 93.08 173 SER A O 1
ATOM 1001 N N . GLU A 1 149 ? 7.757 -19.194 26.944 1.00 85.44 174 GLU A N 1
ATOM 1002 C CA . GLU A 1 149 ? 8.448 -17.921 27.074 1.00 75.68 174 GLU A CA 1
ATOM 1003 C C . GLU A 1 149 ? 7.984 -16.943 26.004 1.00 81.08 174 GLU A C 1
ATOM 1004 O O . GLU A 1 149 ? 8.422 -15.794 25.968 1.00 96.37 174 GLU A O 1
ATOM 1010 N N . ASP A 1 150 ? 7.090 -17.404 25.136 1.00 83.31 175 ASP A N 1
ATOM 1011 C CA . ASP A 1 150 ? 6.548 -16.563 24.075 1.00 85.47 175 ASP A CA 1
ATOM 1012 C C . ASP A 1 150 ? 5.246 -15.906 24.526 1.00 76.22 175 ASP A C 1
ATOM 1013 O O . ASP A 1 150 ? 4.254 -16.593 24.769 1.00 84.97 175 ASP A O 1
ATOM 1018 N N . PRO A 1 151 ? 5.248 -14.569 24.640 1.00 81.97 176 PRO A N 1
ATOM 1019 C CA . PRO A 1 151 ? 4.053 -13.809 25.028 1.00 87.49 176 PRO A CA 1
ATOM 1020 C C . PRO A 1 151 ? 2.884 -14.047 24.077 1.00 74.92 176 PRO A C 1
ATOM 1021 O O . PRO A 1 151 ? 1.729 -14.027 24.502 1.00 73.33 176 PRO A O 1
ATOM 1025 N N . ARG A 1 152 ? 3.190 -14.268 22.803 1.00 68.58 177 ARG A N 1
ATOM 1026 C CA . ARG A 1 152 ? 2.163 -14.501 21.796 1.00 77.84 177 ARG A CA 1
ATOM 1027 C C . ARG A 1 152 ? 1.457 -15.828 22.032 1.00 74.59 177 ARG A C 1
ATOM 1028 O O . ARG A 1 152 ? 0.244 -15.937 21.863 1.00 64.79 177 ARG A O 1
ATOM 1036 N N . GLU A 1 153 ? 2.226 -16.835 22.429 1.00 73.73 178 GLU A N 1
ATOM 1037 C CA . GLU A 1 153 ? 1.676 -18.161 22.665 1.00 60.18 178 GLU A CA 1
ATOM 1038 C C . GLU A 1 153 ? 0.834 -18.195 23.931 1.00 71.62 178 GLU A C 1
ATOM 1039 O O . GLU A 1 153 ? -0.251 -18.777 23.943 1.00 78.36 178 GLU A O 1
ATOM 1045 N N . ARG A 1 154 ? 1.338 -17.577 24.994 1.00 71.28 179 ARG A N 1
ATOM 1046 C CA . ARG A 1 154 ? 0.614 -17.530 26.258 1.00 63.66 179 ARG A CA 1
ATOM 1047 C C . ARG A 1 154 ? -0.716 -16.795 26.100 1.00 70.58 179 ARG A C 1
ATOM 1048 O O . ARG A 1 154 ? -1.680 -17.082 26.809 1.00 71.04 179 ARG A O 1
ATOM 1056 N N . ASP A 1 155 ? -0.764 -15.854 25.161 1.00 61.21 180 ASP A N 1
ATOM 1057 C CA . ASP A 1 155 ? -1.990 -15.114 24.889 1.00 69.12 180 ASP A CA 1
ATOM 1058 C C . ASP A 1 155 ? -3.049 -16.014 24.253 1.00 73.25 180 ASP A C 1
ATOM 1059 O O . ASP A 1 155 ? -4.218 -15.980 24.643 1.00 78.19 180 ASP A O 1
ATOM 1064 N N . PHE A 1 156 ? -2.639 -16.814 23.273 1.00 65.66 181 PHE A N 1
ATOM 1065 C CA . PHE A 1 156 ? -3.539 -17.784 22.655 1.00 65.08 181 PHE A CA 1
ATOM 1066 C C . PHE A 1 156 ? -4.006 -18.827 23.667 1.00 63.89 181 PHE A C 1
ATOM 1067 O O . PHE A 1 156 ? -5.178 -19.204 23.687 1.00 68.45 181 PHE A O 1
ATOM 1075 N N . LEU A 1 157 ? -3.081 -19.293 24.501 1.00 61.10 182 LEU A N 1
ATOM 1076 C CA . LEU A 1 157 ? -3.397 -20.266 25.541 1.00 66.04 182 LEU A CA 1
ATOM 1077 C C . LEU A 1 157 ? -4.392 -19.698 26.543 1.00 68.07 182 LEU A C 1
ATOM 1078 O O . LEU A 1 157 ? -5.296 -20.398 27.000 1.00 77.10 182 LEU A O 1
ATOM 1083 N N . LYS A 1 158 ? -4.214 -18.425 26.882 1.00 65.98 183 LYS A N 1
ATOM 1084 C CA . LYS A 1 158 ? -5.124 -17.727 27.782 1.00 67.24 183 LYS A CA 1
ATOM 1085 C C . LYS A 1 158 ? -6.546 -17.722 27.234 1.00 71.99 183 LYS A C 1
ATOM 1086 O O . LYS A 1 158 ? -7.502 -18.013 27.953 1.00 62.99 183 LYS A O 1
ATOM 1092 N N . THR A 1 159 ? -6.677 -17.392 25.953 1.00 54.95 184 THR A N 1
ATOM 1093 C CA . THR A 1 159 ? -7.981 -17.342 25.307 1.00 60.29 184 THR A CA 1
ATOM 1094 C C . THR A 1 159 ? -8.590 -18.738 25.192 1.00 70.27 184 THR A C 1
ATOM 1095 O O . THR A 1 159 ? -9.782 -18.928 25.441 1.00 68.17 184 THR A O 1
ATOM 1099 N N . THR A 1 160 ? -7.760 -19.710 24.826 1.00 77.01 185 THR A N 1
ATOM 1100 C CA . THR A 1 160 ? -8.203 -21.090 24.650 1.00 61.23 185 THR A CA 1
ATOM 1101 C C . THR A 1 160 ? -8.735 -21.688 25.951 1.00 68.20 185 THR A C 1
ATOM 1102 O O . THR A 1 160 ? -9.819 -22.272 25.974 1.00 66.71 185 THR A O 1
ATOM 1106 N N . LEU A 1 161 ? -7.974 -21.536 27.031 1.00 66.69 186 LEU A N 1
ATOM 1107 C CA . LEU A 1 161 ? -8.390 -22.044 28.335 1.00 73.82 186 LEU A CA 1
ATOM 1108 C C . LEU A 1 161 ? -9.631 -21.312 28.846 1.00 74.07 186 LEU A C 1
ATOM 1109 O O . LEU A 1 161 ? -10.429 -21.872 29.597 1.00 73.12 186 LEU A O 1
ATOM 1114 N N . HIS A 1 162 ? -9.789 -20.060 28.428 1.00 67.77 187 HIS A N 1
ATOM 1115 C CA . HIS A 1 162 ? -10.956 -19.269 28.797 1.00 59.67 187 HIS A CA 1
ATOM 1116 C C . HIS A 1 162 ? -12.216 -19.793 28.108 1.00 70.53 187 HIS A C 1
ATOM 1117 O O . HIS A 1 162 ? -13.309 -19.736 28.672 1.00 83.08 187 HIS A O 1
ATOM 1124 N N . ARG A 1 163 ? -12.056 -20.304 26.890 1.00 66.90 188 ARG A N 1
ATOM 1125 C CA . ARG A 1 163 ? -13.174 -20.883 26.148 1.00 72.57 188 ARG A CA 1
ATOM 1126 C C . ARG A 1 163 ? -13.589 -22.222 26.737 1.00 74.97 188 ARG A C 1
ATOM 1127 O O . ARG A 1 163 ? -14.775 -22.494 26.921 1.00 76.65 188 ARG A O 1
ATOM 1135 N N . ILE A 1 164 ? -12.596 -23.059 27.016 1.00 63.37 189 ILE A N 1
ATOM 1136 C CA . ILE A 1 164 ? -12.836 -24.392 27.545 1.00 63.40 189 ILE A CA 1
ATOM 1137 C C . ILE A 1 164 ? -13.550 -24.316 28.889 1.00 71.77 189 ILE A C 1
ATOM 1138 O O . ILE A 1 164 ? -14.517 -25.039 29.123 1.00 79.15 189 ILE A O 1
ATOM 1143 N N . TYR A 1 165 ? -13.087 -23.424 29.759 1.00 78.25 190 TYR A N 1
ATOM 1144 C CA . TYR A 1 165 ? -13.713 -23.237 31.064 1.00 77.99 190 TYR A CA 1
ATOM 1145 C C . TYR A 1 165 ? -15.167 -22.795 30.917 1.00 78.51 190 TYR A C 1
ATOM 1146 O O . TYR A 1 165 ? -16.033 -23.211 31.683 1.00 87.57 190 TYR A O 1
ATOM 1155 N N . GLY A 1 166 ? -15.428 -21.954 29.925 1.00 66.18 191 GLY A N 1
ATOM 1156 C CA . GLY A 1 166 ? -16.755 -21.401 29.730 1.00 79.55 191 GLY A CA 1
ATOM 1157 C C . GLY A 1 166 ? -17.769 -22.367 29.149 1.00 87.26 191 GLY A C 1
ATOM 1158 O O . GLY A 1 166 ? -18.957 -22.284 29.460 1.00 97.39 191 GLY A O 1
ATOM 1159 N N . LYS A 1 167 ? -17.309 -23.287 28.305 1.00 88.76 192 LYS A N 1
ATOM 1160 C CA . LYS A 1 167 ? -18.222 -24.174 27.591 1.00 87.75 192 LYS A CA 1
ATOM 1161 C C . LYS A 1 167 ? -18.219 -25.605 28.125 1.00 81.57 192 LYS A C 1
ATOM 1162 O O . LYS A 1 167 ? -19.029 -26.427 27.703 1.00 84.82 192 LYS A O 1
ATOM 1168 N N . PHE A 1 168 ? -17.316 -25.900 29.054 1.00 79.08 193 PHE A N 1
ATOM 1169 C CA . PHE A 1 168 ? -17.269 -27.222 29.671 1.00 68.65 193 PHE A CA 1
ATOM 1170 C C . PHE A 1 168 ? -17.510 -27.136 31.172 1.00 78.60 193 PHE A C 1
ATOM 1171 O O . PHE A 1 168 ? -16.571 -27.010 31.955 1.00 86.12 193 PHE A O 1
ATOM 1179 N N . LEU A 1 169 ? -18.780 -27.214 31.558 1.00 88.10 194 LEU A N 1
ATOM 1180 C CA . LEU A 1 169 ? -19.191 -27.103 32.956 1.00 83.13 194 LEU A CA 1
ATOM 1181 C C . LEU A 1 169 ? -18.562 -28.172 33.844 1.00 88.89 194 LEU A C 1
ATOM 1182 O O . LEU A 1 169 ? -18.327 -27.943 35.031 1.00 93.81 194 LEU A O 1
ATOM 1187 N N . GLY A 1 170 ? -18.293 -29.339 33.266 1.00 79.73 195 GLY A N 1
ATOM 1188 C CA . GLY A 1 170 ? -17.742 -30.453 34.016 1.00 79.34 195 GLY A CA 1
ATOM 1189 C C . GLY A 1 170 ? -16.236 -30.382 34.181 1.00 81.13 195 GLY A C 1
ATOM 1190 O O . GLY A 1 170 ? -15.629 -31.251 34.808 1.00 70.59 195 GLY A O 1
ATOM 1191 N N . LEU A 1 171 ? -15.631 -29.344 33.614 1.00 81.48 196 LEU A N 1
ATOM 1192 C CA . LEU A 1 171 ? -14.188 -29.158 33.708 1.00 85.09 196 LEU A CA 1
ATOM 1193 C C . LEU A 1 171 ? -13.825 -27.985 34.612 1.00 86.29 196 LEU A C 1
ATOM 1194 O O . LEU A 1 171 ? -12.687 -27.875 35.068 1.00 79.29 196 LEU A O 1
ATOM 1199 N N . ARG A 1 172 ? -14.801 -27.117 34.869 1.00 73.68 197 ARG A N 1
ATOM 1200 C CA . ARG A 1 172 ? -14.577 -25.898 35.641 1.00 59.36 197 ARG A CA 1
ATOM 1201 C C . ARG A 1 172 ? -13.943 -26.162 37.002 1.00 78.85 197 ARG A C 1
ATOM 1202 O O . ARG A 1 172 ? -13.037 -25.443 37.420 1.00 92.85 197 ARG A O 1
ATOM 1210 N N . ALA A 1 173 ? -14.421 -27.195 37.687 1.00 93.56 198 ALA A N 1
ATOM 1211 C CA . ALA A 1 173 ? -13.907 -27.537 39.008 1.00 88.88 198 ALA A CA 1
ATOM 1212 C C . ALA A 1 173 ? -12.454 -27.996 38.934 1.00 86.98 198 ALA A C 1
ATOM 1213 O O . ALA A 1 173 ? -11.621 -27.581 39.740 1.00 87.01 198 ALA A O 1
ATOM 1215 N N . TYR A 1 174 ? -12.157 -28.849 37.960 1.00 84.45 199 TYR A N 1
ATOM 1216 C CA . TYR A 1 174 ? -10.816 -29.397 37.801 1.00 82.23 199 TYR A CA 1
ATOM 1217 C C . TYR A 1 174 ? -9.814 -28.325 37.382 1.00 77.58 199 TYR A C 1
ATOM 1218 O O . TYR A 1 174 ? -8.660 -28.343 37.809 1.00 74.64 199 TYR A O 1
ATOM 1227 N N . ILE A 1 175 ? -10.261 -27.391 36.548 1.00 89.68 200 ILE A N 1
ATOM 1228 C CA . ILE A 1 175 ? -9.396 -26.317 36.074 1.00 88.35 200 ILE A CA 1
ATOM 1229 C C . ILE A 1 175 ? -8.962 -25.409 37.224 1.00 91.99 200 ILE A C 1
ATOM 1230 O O . ILE A 1 175 ? -7.776 -25.110 37.370 1.00 90.32 200 ILE A O 1
ATOM 1235 N N . ARG A 1 176 ? -9.920 -24.987 38.044 1.00 88.07 201 ARG A N 1
ATOM 1236 C CA . ARG A 1 176 ? -9.619 -24.166 39.213 1.00 75.74 201 ARG A CA 1
ATOM 1237 C C . ARG A 1 176 ? -8.649 -24.875 40.153 1.00 75.80 201 ARG A C 1
ATOM 1238 O O . ARG A 1 176 ? -7.765 -24.247 40.732 1.00 97.52 201 ARG A O 1
ATOM 1246 N N . LYS A 1 177 ? -8.818 -26.187 40.292 1.00 73.20 202 LYS A N 1
ATOM 1247 C CA . LYS A 1 177 ? -7.952 -26.991 41.147 1.00 93.93 202 LYS A CA 1
ATOM 1248 C C . LYS A 1 177 ? -6.504 -26.959 40.666 1.00 94.55 202 LYS A C 1
ATOM 1249 O O . LYS A 1 177 ? -5.580 -26.803 41.463 1.00 92.74 202 LYS A O 1
ATOM 1255 N N . GLN A 1 178 ? -6.316 -27.105 39.358 1.00 100.86 203 GLN A N 1
ATOM 1256 C CA . GLN A 1 178 ? -4.978 -27.195 38.783 1.00 92.73 203 GLN A CA 1
ATOM 1257 C C . GLN A 1 178 ? -4.293 -25.835 38.699 1.00 97.58 203 GLN A C 1
ATOM 1258 O O . GLN A 1 178 ? -3.068 -25.749 38.768 1.00 103.66 203 GLN A O 1
ATOM 1264 N N . ILE A 1 179 ? -5.081 -24.775 38.548 1.00 88.56 204 ILE A N 1
ATOM 1265 C CA . ILE A 1 179 ? -4.539 -23.420 38.570 1.00 91.26 204 ILE A CA 1
ATOM 1266 C C . ILE A 1 179 ? -4.097 -23.070 39.987 1.00 96.99 204 ILE A C 1
ATOM 1267 O O . ILE A 1 179 ? -3.051 -22.451 40.192 1.00 98.59 204 ILE A O 1
ATOM 1272 N N . ASN A 1 180 ? -4.899 -23.487 40.962 1.00 104.77 205 ASN A N 1
ATOM 1273 C CA . ASN A 1 180 ? -4.577 -23.298 42.371 1.00 98.67 205 ASN A CA 1
ATOM 1274 C C . ASN A 1 180 ? -3.260 -23.975 42.745 1.00 95.29 205 ASN A C 1
ATOM 1275 O O . ASN A 1 180 ? -2.517 -23.481 43.591 1.00 111.97 205 ASN A O 1
ATOM 1280 N N . ASN A 1 181 ? -2.977 -25.106 42.105 1.00 88.41 206 ASN A N 1
ATOM 1281 C CA . ASN A 1 181 ? -1.734 -25.833 42.341 1.00 90.66 206 ASN A CA 1
ATOM 1282 C C . ASN A 1 181 ? -0.521 -25.099 41.777 1.00 90.28 206 ASN A C 1
ATOM 1283 O O . ASN A 1 181 ? 0.551 -25.094 42.385 1.00 85.97 206 ASN A O 1
ATOM 1288 N N . ILE A 1 182 ? -0.697 -24.482 40.612 1.00 89.09 207 ILE A N 1
ATOM 1289 C CA . ILE A 1 182 ? 0.379 -23.751 39.951 1.00 83.27 207 ILE A CA 1
ATOM 1290 C C . ILE A 1 182 ? 0.828 -22.560 40.790 1.00 82.54 207 ILE A C 1
ATOM 1291 O O . ILE A 1 182 ? 2.024 -22.286 40.913 1.00 77.17 207 ILE A O 1
ATOM 1296 N N . PHE A 1 183 ? -0.142 -21.862 41.372 1.00 85.91 208 PHE A N 1
ATOM 1297 C CA . PHE A 1 183 ? 0.137 -20.717 42.230 1.00 81.03 208 PHE A CA 1
ATOM 1298 C C . PHE A 1 183 ? 0.850 -21.141 43.508 1.00 83.75 208 PHE A C 1
ATOM 1299 O O . PHE A 1 183 ? 1.834 -20.521 43.911 1.00 92.96 208 PHE A O 1
ATOM 1307 N N . TYR A 1 184 ? 0.347 -22.201 44.136 1.00 93.79 209 TYR A N 1
ATOM 1308 C CA . TYR A 1 184 ? 0.924 -22.719 45.372 1.00 83.53 209 TYR A CA 1
ATOM 1309 C C . TYR A 1 184 ? 2.391 -23.093 45.173 1.00 91.77 209 TYR A C 1
ATOM 1310 O O . TYR A 1 184 ? 3.216 -22.895 46.063 1.00 99.61 209 TYR A O 1
ATOM 1319 N N . ARG A 1 185 ? 2.711 -23.623 43.997 1.00 89.48 210 ARG A N 1
ATOM 1320 C CA . ARG A 1 185 ? 4.087 -23.992 43.681 1.00 100.53 210 ARG A CA 1
ATOM 1321 C C . ARG A 1 185 ? 4.919 -22.784 43.263 1.00 93.63 210 ARG A C 1
ATOM 1322 O O . ARG A 1 185 ? 6.148 -22.842 43.240 1.00 90.07 210 ARG A O 1
ATOM 1330 N N . PHE A 1 186 ? 4.245 -21.690 42.928 1.00 91.20 211 PHE A N 1
ATOM 1331 C CA . PHE A 1 186 ? 4.935 -20.466 42.547 1.00 88.48 211 PHE A CA 1
ATOM 1332 C C . PHE A 1 186 ? 5.264 -19.638 43.785 1.00 98.11 211 PHE A C 1
ATOM 1333 O O . PHE A 1 186 ? 6.348 -19.064 43.893 1.00 90.76 211 PHE A O 1
ATOM 1341 N N . ILE A 1 187 ? 4.320 -19.593 44.719 1.00 89.46 212 ILE A N 1
ATOM 1342 C CA . ILE A 1 187 ? 4.496 -18.858 45.964 1.00 95.60 212 ILE A CA 1
ATOM 1343 C C . ILE A 1 187 ? 5.416 -19.599 46.929 1.00 100.88 212 ILE A C 1
ATOM 1344 O O . ILE A 1 187 ? 6.486 -19.104 47.288 1.00 105.07 212 ILE A O 1
ATOM 1349 N N . TYR A 1 188 ? 4.992 -20.790 47.338 1.00 105.93 213 TYR A N 1
ATOM 1350 C CA . TYR A 1 188 ? 5.706 -21.557 48.353 1.00 105.61 213 TYR A CA 1
ATOM 1351 C C . TYR A 1 188 ? 6.906 -22.306 47.780 1.00 106.13 213 TYR A C 1
ATOM 1352 O O . TYR A 1 188 ? 8.040 -22.084 48.196 1.00 117.34 213 TYR A O 1
ATOM 1361 N N . GLU A 1 189 ? 6.654 -23.188 46.820 1.00 115.41 214 GLU A N 1
ATOM 1362 C CA . GLU A 1 189 ? 7.726 -23.938 46.174 1.00 115.41 214 GLU A CA 1
ATOM 1363 C C . GLU A 1 189 ? 8.593 -23.027 45.309 1.00 112.82 214 GLU A C 1
ATOM 1364 O O . GLU A 1 189 ? 8.281 -21.851 45.129 1.00 111.95 214 GLU A O 1
ATOM 1370 N N . THR A 1 190 ? 9.676 -23.578 44.768 1.00 108.45 215 THR A N 1
ATOM 1371 C CA . THR A 1 190 ? 10.621 -22.786 43.985 1.00 123.76 215 THR A CA 1
ATOM 1372 C C . THR A 1 190 ? 10.165 -22.600 42.539 1.00 126.20 215 THR A C 1
ATOM 1373 O O . THR A 1 190 ? 10.725 -21.780 41.809 1.00 108.19 215 THR A O 1
ATOM 1375 N N . GLU A 1 191 ? 9.153 -23.364 42.135 1.00 122.56 216 GLU A N 1
ATOM 1376 C CA . GLU A 1 191 ? 8.681 -23.370 40.749 1.00 121.63 216 GLU A CA 1
ATOM 1377 C C . GLU A 1 191 ? 8.290 -21.992 40.220 1.00 115.94 216 GLU A C 1
ATOM 1378 O O . GLU A 1 191 ? 7.227 -21.469 40.549 1.00 117.74 216 GLU A O 1
ATOM 1384 N N . HIS A 1 192 ? 9.157 -21.412 39.396 1.00 110.80 217 HIS A N 1
ATOM 1385 C CA . HIS A 1 192 ? 8.839 -20.172 38.699 1.00 105.40 217 HIS A CA 1
ATOM 1386 C C . HIS A 1 192 ? 7.877 -20.471 37.553 1.00 105.00 217 HIS A C 1
ATOM 1387 O O . HIS A 1 192 ? 7.858 -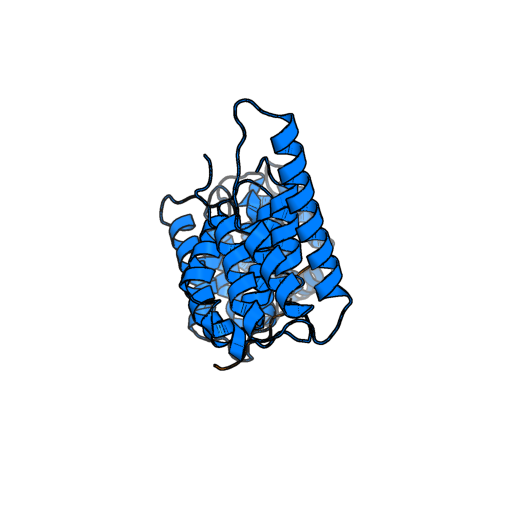21.583 37.024 1.00 100.59 217 HIS A O 1
ATOM 1394 N N . HIS A 1 193 ? 7.073 -19.483 37.174 1.00 103.43 218 HIS A N 1
ATOM 1395 C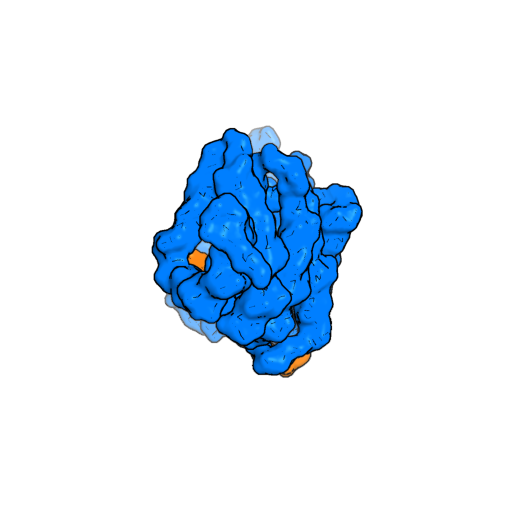 CA . HIS A 1 193 ? 6.104 -19.665 36.100 1.00 96.32 218 HIS A CA 1
ATOM 1396 C C . HIS A 1 193 ? 5.932 -18.380 35.296 1.00 87.17 218 HIS A C 1
ATOM 1397 O O . HIS A 1 193 ? 5.721 -17.308 35.862 1.00 91.60 218 HIS A O 1
ATOM 1404 N N . ASN A 1 194 ? 6.026 -18.495 33.974 1.00 80.25 219 ASN A N 1
ATOM 1405 C CA . ASN A 1 194 ? 5.941 -17.333 33.097 1.00 79.79 219 ASN A CA 1
ATOM 1406 C C . ASN A 1 194 ? 4.507 -16.975 32.731 1.00 77.22 219 ASN A C 1
ATOM 1407 O O . ASN A 1 194 ? 4.264 -15.979 32.048 1.00 97.44 219 ASN A O 1
ATOM 1412 N N . GLY A 1 195 ? 3.560 -17.790 33.182 1.00 61.78 220 GLY A N 1
ATOM 1413 C CA . GLY A 1 195 ? 2.170 -17.600 32.811 1.00 73.68 220 GLY A CA 1
ATOM 1414 C C . GLY A 1 195 ? 1.272 -17.199 33.964 1.00 72.71 220 GLY A C 1
ATOM 1415 O O . GLY A 1 195 ? 0.054 -17.353 33.886 1.00 67.59 220 GLY A O 1
ATOM 1416 N N . ILE A 1 196 ? 1.871 -16.682 35.032 1.00 80.39 221 ILE A N 1
ATOM 1417 C CA . ILE A 1 196 ? 1.112 -16.260 36.204 1.00 58.89 221 ILE A CA 1
ATOM 1418 C C . ILE A 1 196 ? 0.130 -15.149 35.844 1.00 66.10 221 ILE A C 1
ATOM 1419 O O . ILE A 1 196 ? -1.013 -15.150 36.300 1.00 71.59 221 ILE A O 1
ATOM 1424 N N . ALA A 1 197 ? 0.575 -14.213 35.012 1.00 56.89 222 ALA A N 1
ATOM 1425 C CA . ALA A 1 197 ? -0.267 -13.094 34.602 1.00 65.69 222 ALA A CA 1
ATOM 1426 C C . ALA A 1 197 ? -1.478 -13.560 33.792 1.00 67.97 222 ALA A C 1
ATOM 1427 O O . ALA A 1 197 ? -2.614 -13.192 34.095 1.00 60.83 222 ALA A O 1
ATOM 1429 N N . GLU A 1 198 ? -1.232 -14.369 32.767 1.00 68.15 223 GLU A N 1
ATOM 1430 C CA . GLU A 1 198 ? -2.304 -14.838 31.894 1.00 67.28 223 GLU A CA 1
ATOM 1431 C C . GLU A 1 198 ? -3.339 -15.661 32.660 1.00 66.52 223 GLU A C 1
ATOM 1432 O O . GLU A 1 198 ? -4.532 -15.593 32.365 1.00 68.04 223 GLU A O 1
ATOM 1438 N N . LEU A 1 199 ? -2.884 -16.429 33.645 1.00 56.53 224 LEU A N 1
ATOM 1439 C CA . LEU A 1 199 ? -3.794 -17.209 34.476 1.00 70.80 224 LEU A CA 1
ATOM 1440 C C . LEU A 1 199 ? -4.675 -16.304 35.339 1.00 73.63 224 LEU A C 1
ATOM 1441 O O . LEU A 1 199 ? -5.876 -16.543 35.476 1.00 71.07 224 LEU A O 1
ATOM 1446 N N . LEU A 1 200 ? -4.078 -15.264 35.915 1.00 58.57 225 LEU A N 1
ATOM 1447 C CA . LEU A 1 200 ? -4.829 -14.299 36.713 1.00 66.62 225 LEU A CA 1
ATOM 1448 C C . LEU A 1 200 ? -5.871 -13.572 35.870 1.00 70.34 225 LEU A C 1
ATOM 1449 O O . LEU A 1 200 ? -6.952 -13.243 36.356 1.00 68.18 225 LEU A O 1
ATOM 1454 N N . GLU A 1 201 ? -5.542 -13.328 34.605 1.00 67.32 226 GLU A N 1
ATOM 1455 C CA . GLU A 1 201 ? -6.459 -12.648 33.700 1.00 66.48 226 GLU A CA 1
ATOM 1456 C C . GLU A 1 201 ? -7.699 -13.501 33.452 1.00 65.68 226 GLU A C 1
ATOM 1457 O O . GLU A 1 201 ? -8.809 -12.984 33.344 1.00 67.51 226 GLU A O 1
ATOM 1463 N N . ILE A 1 202 ? -7.503 -14.813 33.371 1.00 79.31 227 ILE A N 1
ATOM 1464 C CA . ILE A 1 202 ? -8.612 -15.749 33.232 1.00 88.09 227 ILE A CA 1
ATOM 1465 C C . ILE A 1 202 ? -9.455 -15.766 34.502 1.00 76.87 227 ILE A C 1
ATOM 1466 O O . ILE A 1 202 ? -10.686 -15.748 34.447 1.00 83.06 227 ILE A O 1
ATOM 1471 N N . LEU A 1 203 ? -8.776 -15.795 35.645 1.00 76.96 228 LEU A N 1
ATOM 1472 C CA . LEU A 1 203 ? -9.436 -15.832 36.946 1.00 76.91 228 LEU A CA 1
ATOM 1473 C C . LEU A 1 203 ? -10.327 -14.616 37.177 1.00 81.56 228 LEU A C 1
ATOM 1474 O O . LEU A 1 203 ? -11.415 -14.735 37.734 1.00 85.06 228 LEU A O 1
ATOM 1479 N N . GLY A 1 204 ? -9.860 -13.449 36.746 1.00 69.79 229 GLY A N 1
ATOM 1480 C CA . GLY A 1 204 ? -10.630 -12.227 36.878 1.00 69.80 229 GLY A CA 1
ATOM 1481 C C . GLY A 1 204 ? -11.930 -12.318 36.106 1.00 72.78 229 GLY A C 1
ATOM 1482 O O . GLY A 1 204 ? -12.951 -11.769 36.517 1.00 87.00 229 GLY A O 1
ATOM 1483 N N . SER A 1 205 ? -11.886 -13.021 34.979 1.00 67.07 230 SER A N 1
ATOM 1484 C CA . SER A 1 205 ? -13.068 -13.242 34.157 1.00 80.22 230 SER A CA 1
ATOM 1485 C C . SER A 1 205 ? -14.050 -14.171 34.864 1.00 85.68 230 SER A C 1
ATOM 1486 O O . SER A 1 205 ? -15.262 -14.090 34.659 1.00 80.31 230 SER A O 1
ATOM 1489 N N . ILE A 1 206 ? -13.513 -15.050 35.701 1.00 75.34 231 ILE A N 1
ATOM 1490 C CA . ILE A 1 206 ? -14.324 -16.002 36.448 1.00 81.44 231 ILE A CA 1
ATOM 1491 C C . ILE A 1 206 ? -14.954 -15.347 37.673 1.00 94.55 231 ILE A C 1
ATOM 1492 O O . ILE A 1 206 ? -16.145 -15.516 37.937 1.00 101.37 231 ILE A O 1
ATOM 1497 N N . ILE A 1 207 ? -14.142 -14.597 38.411 1.00 92.46 232 ILE A N 1
ATOM 1498 C CA . ILE A 1 207 ? -14.581 -13.927 39.630 1.00 85.03 232 ILE A CA 1
ATOM 1499 C C . ILE A 1 207 ? -15.712 -12.939 39.352 1.00 79.06 232 ILE A C 1
ATOM 1500 O O . ILE A 1 207 ? -16.644 -12.806 40.145 1.00 87.92 232 ILE A O 1
ATOM 1505 N N . ASN A 1 208 ? -15.634 -12.263 38.211 1.00 76.92 233 ASN A N 1
ATOM 1506 C CA . ASN A 1 208 ? -16.623 -11.256 37.843 1.00 78.33 233 ASN A CA 1
ATOM 1507 C C . ASN A 1 208 ? -18.025 -11.836 37.654 1.00 84.03 233 ASN A C 1
ATOM 1508 O O . ASN A 1 208 ? -19.018 -11.110 37.704 1.00 99.96 233 ASN A O 1
ATOM 1513 N N . GLY A 1 209 ? -18.102 -13.146 37.441 1.00 91.91 234 GLY A N 1
ATOM 1514 C CA . GLY A 1 209 ? -19.378 -13.802 37.224 1.00 93.10 234 GLY A CA 1
ATOM 1515 C C . GLY A 1 209 ? -19.761 -14.764 38.332 1.00 91.68 234 GLY A C 1
ATOM 1516 O O . GLY A 1 209 ? -20.540 -15.690 38.115 1.00 95.75 234 GLY A O 1
ATOM 1517 N N . PHE A 1 210 ? -19.216 -14.541 39.524 1.00 106.03 235 PHE A N 1
ATOM 1518 C CA . PHE A 1 210 ? -19.478 -15.409 40.671 1.00 97.61 235 PHE A CA 1
ATOM 1519 C C . PHE A 1 210 ? -20.930 -15.338 41.143 1.00 111.66 235 PHE A C 1
ATOM 1520 O O . PHE A 1 210 ? -21.645 -14.379 40.850 1.00 96.56 235 PHE A O 1
ATOM 1528 N N . ALA A 1 211 ? -21.352 -16.362 41.881 1.00 122.03 236 ALA A N 1
ATOM 1529 C CA . ALA A 1 211 ? -22.702 -16.415 42.437 1.00 129.70 236 ALA A CA 1
ATOM 1530 C C . ALA A 1 211 ? -22.875 -15.380 43.543 1.00 130.78 236 ALA A C 1
ATOM 1531 O O . ALA A 1 211 ? -21.915 -14.712 43.930 1.00 142.95 236 ALA A O 1
ATOM 1533 N N . LEU A 1 212 ? -24.097 -15.254 44.056 1.00 142.46 237 LEU A N 1
ATOM 1534 C CA . LEU A 1 212 ? -24.394 -14.215 45.038 1.00 140.47 237 LEU A CA 1
ATOM 1535 C C . LEU A 1 212 ? -23.655 -14.464 46.362 1.00 133.51 237 LEU A C 1
ATOM 1536 O O . LEU A 1 212 ? -22.892 -13.605 46.800 1.00 132.32 237 LEU A O 1
ATOM 1541 N N . PRO A 1 213 ? -23.857 -15.632 47.005 1.00 126.69 238 PRO A N 1
ATOM 1542 C CA . PRO A 1 213 ? -22.996 -15.811 48.176 1.00 132.23 238 PRO A CA 1
ATOM 1543 C C . PRO A 1 213 ? -21.690 -16.505 47.795 1.00 123.80 238 PRO A C 1
ATOM 1544 O O . PRO A 1 213 ? -21.716 -17.577 47.189 1.00 133.73 238 PRO A O 1
ATOM 1548 N N . LEU A 1 214 ? -20.561 -15.892 48.131 1.00 113.61 239 LEU A N 1
ATOM 1549 C CA . LEU A 1 214 ? -19.269 -16.468 47.787 1.00 117.36 239 LEU A CA 1
ATOM 1550 C C . LEU A 1 214 ? -19.050 -17.783 48.524 1.00 104.31 239 LEU A C 1
ATOM 1551 O O . LEU A 1 214 ? -19.180 -17.853 49.745 1.00 111.17 239 LEU A O 1
ATOM 1556 N N . LYS A 1 215 ? -18.731 -18.826 47.767 1.00 108.06 240 LYS A N 1
ATOM 1557 C CA . LYS A 1 215 ? -18.438 -20.130 48.343 1.00 119.23 240 LYS A CA 1
ATOM 1558 C C . LYS A 1 215 ? -17.200 -20.021 49.224 1.00 101.32 240 LYS A C 1
ATOM 1559 O O . LYS A 1 215 ? -16.317 -19.206 48.962 1.00 112.31 240 LYS A O 1
ATOM 1565 N N . GLU A 1 216 ? -17.146 -20.832 50.275 1.00 120.11 241 GLU A N 1
ATOM 1566 C CA . GLU A 1 216 ? -16.041 -20.776 51.228 1.00 125.32 241 GLU A CA 1
ATOM 1567 C C . GLU A 1 216 ? -14.697 -21.022 50.554 1.00 118.26 241 GLU A C 1
ATOM 1568 O O . GLU A 1 216 ? -13.687 -20.439 50.944 1.00 119.60 241 GLU A O 1
ATOM 1574 N N . GLU A 1 217 ? -14.693 -21.873 49.534 1.00 120.81 242 GLU A N 1
ATOM 1575 C CA . GLU A 1 217 ? -13.471 -22.182 48.801 1.00 118.23 242 GLU A CA 1
ATOM 1576 C C . GLU A 1 217 ? -12.960 -20.965 48.032 1.00 107.72 242 GLU A C 1
ATOM 1577 O O . GLU A 1 217 ? -11.758 -20.823 47.807 1.00 100.16 242 GLU A O 1
ATOM 1583 N N . HIS A 1 218 ? -13.878 -20.090 47.634 1.00 112.83 243 HIS A N 1
ATOM 1584 C CA . HIS A 1 218 ? -13.518 -18.874 46.911 1.00 109.27 243 HIS A CA 1
ATOM 1585 C C . HIS A 1 218 ? -12.878 -17.851 47.841 1.00 108.97 243 HIS A C 1
ATOM 1586 O O . HIS A 1 218 ? -11.892 -17.204 47.485 1.00 103.20 243 HIS A O 1
ATOM 1593 N N . LYS A 1 219 ? -13.450 -17.706 49.032 1.00 114.66 244 LYS A N 1
ATOM 1594 C CA . LYS A 1 219 ? -12.912 -16.794 50.033 1.00 93.52 244 LYS A CA 1
ATOM 1595 C C . LYS A 1 219 ? -11.530 -17.252 50.484 1.00 93.43 244 LYS A C 1
ATOM 1596 O O . LYS A 1 219 ? -10.627 -16.436 50.664 1.00 97.84 244 LYS A O 1
ATOM 1602 N N . ILE A 1 220 ? -11.371 -18.560 50.665 1.00 94.55 245 ILE A N 1
ATOM 1603 C CA . ILE A 1 220 ? -10.077 -19.127 51.029 1.00 107.40 245 ILE A CA 1
ATOM 1604 C C . ILE A 1 220 ? -9.050 -18.818 49.946 1.00 101.38 245 ILE A C 1
ATOM 1605 O O . ILE A 1 220 ? -7.916 -18.434 50.239 1.00 96.04 245 ILE A O 1
ATOM 1610 N N . PHE A 1 221 ? -9.467 -18.974 48.694 1.00 102.79 246 PHE A N 1
ATOM 1611 C CA . PHE A 1 221 ? -8.604 -18.710 47.549 1.00 100.66 246 PHE A CA 1
ATOM 1612 C C . PHE A 1 221 ? -8.148 -17.255 47.507 1.00 101.71 246 PHE A C 1
ATOM 1613 O O . PHE A 1 221 ? -6.998 -16.962 47.183 1.00 95.58 246 PHE A O 1
ATOM 1621 N N . LEU A 1 222 ? -9.060 -16.346 47.831 1.00 91.91 247 LEU A N 1
ATOM 1622 C CA . LEU A 1 222 ? -8.732 -14.929 47.892 1.00 95.84 247 LEU A CA 1
ATOM 1623 C C . LEU A 1 222 ? -7.683 -14.659 48.964 1.00 89.89 247 LEU A C 1
ATOM 1624 O O . LEU A 1 222 ? -6.777 -13.851 48.767 1.00 95.23 247 LEU A O 1
ATOM 1629 N N . LEU A 1 223 ? -7.803 -15.352 50.091 1.00 87.50 248 LEU A N 1
ATOM 1630 C CA . LEU A 1 223 ? -6.942 -15.098 51.240 1.00 93.69 248 LEU A CA 1
ATOM 1631 C C . LEU A 1 223 ? -5.664 -15.937 51.234 1.00 88.81 248 LEU A C 1
ATOM 1632 O O . LEU A 1 223 ? -4.580 -15.419 51.493 1.00 93.15 248 LEU A O 1
ATOM 1637 N N . LYS A 1 224 ? -5.789 -17.229 50.941 1.00 101.89 249 LYS A N 1
ATOM 1638 C CA . LYS A 1 224 ? -4.641 -18.133 51.012 1.00 102.45 249 LYS A CA 1
ATOM 1639 C C . LYS A 1 224 ? -3.770 -18.112 49.757 1.00 94.27 249 LYS A C 1
ATOM 1640 O O . LYS A 1 224 ? -2.619 -18.546 49.794 1.00 84.72 249 LYS A O 1
ATOM 1646 N N . VAL A 1 225 ? -4.313 -17.612 48.650 1.00 91.21 250 VAL A N 1
ATOM 1647 C CA . VAL A 1 225 ? -3.587 -17.644 47.382 1.00 89.90 250 VAL A CA 1
ATOM 1648 C C . VAL A 1 225 ? -3.322 -16.255 46.801 1.00 89.11 250 VAL A C 1
ATOM 1649 O O . VAL A 1 225 ? -2.168 -15.873 46.600 1.00 79.67 250 VAL A O 1
ATOM 1653 N N . LEU A 1 226 ? -4.387 -15.506 46.530 1.00 82.25 251 LEU A N 1
ATOM 1654 C CA . LEU A 1 226 ? -4.261 -14.208 45.870 1.00 77.39 251 LEU A CA 1
ATOM 1655 C C . LEU A 1 226 ? -3.442 -13.201 46.675 1.00 81.63 251 LEU A C 1
ATOM 1656 O O . LEU A 1 226 ? -2.609 -12.488 46.116 1.00 81.39 251 LEU A O 1
ATOM 1661 N N . LEU A 1 227 ? -3.674 -13.143 47.983 1.00 85.39 252 LEU A N 1
ATOM 1662 C CA . LEU A 1 227 ? -2.956 -12.192 48.830 1.00 87.74 252 LEU A CA 1
ATOM 1663 C C . LEU A 1 227 ? -1.466 -12.529 49.010 1.00 86.57 252 LEU A C 1
ATOM 1664 O O . LEU A 1 227 ? -0.628 -11.635 48.917 1.00 98.08 252 LEU A O 1
ATOM 1669 N N . PRO A 1 228 ? -1.120 -13.808 49.266 1.00 84.65 253 PRO A N 1
ATOM 1670 C CA . PRO A 1 228 ? 0.321 -14.084 49.358 1.00 82.88 253 PRO A CA 1
ATOM 1671 C C . PRO A 1 228 ? 1.067 -13.949 48.027 1.00 85.35 253 PRO A C 1
ATOM 1672 O O . PRO A 1 228 ? 2.293 -14.064 48.010 1.00 87.95 253 PRO A O 1
ATOM 1676 N N . LEU A 1 229 ? 0.344 -13.713 46.935 1.00 76.16 254 LEU A N 1
ATOM 1677 C CA . LEU A 1 229 ? 0.979 -13.473 45.641 1.00 76.95 254 LEU A CA 1
ATOM 1678 C C . LEU A 1 229 ? 1.678 -12.116 45.612 1.00 85.00 254 LEU A C 1
ATOM 1679 O O . LEU A 1 229 ? 2.496 -11.852 44.731 1.00 85.84 254 LEU A O 1
ATOM 1684 N N . HIS A 1 230 ? 1.353 -11.259 46.576 1.00 86.67 255 HIS A N 1
ATOM 1685 C CA . HIS A 1 230 ? 1.995 -9.954 46.689 1.00 76.14 255 HIS A CA 1
ATOM 1686 C C . HIS A 1 230 ? 3.376 -10.079 47.327 1.00 83.86 255 HIS A C 1
ATOM 1687 O O . HIS A 1 230 ? 4.180 -9.148 47.276 1.00 93.37 255 HIS A O 1
ATOM 1694 N N . LYS A 1 231 ? 3.642 -11.236 47.927 1.00 88.77 256 LYS A N 1
ATOM 1695 C CA . LYS A 1 231 ? 4.902 -11.479 48.624 1.00 93.26 256 LYS A CA 1
ATOM 1696 C C . LYS A 1 231 ? 6.038 -11.814 47.658 1.00 91.90 256 LYS A C 1
ATOM 1697 O O . LYS A 1 231 ? 7.196 -11.483 47.914 1.00 90.19 256 LYS A O 1
ATOM 1703 N N . VAL A 1 232 ? 5.699 -12.465 46.548 1.00 91.79 257 VAL A N 1
ATOM 1704 C CA . VAL A 1 232 ? 6.695 -12.929 45.584 1.00 89.18 257 VAL A CA 1
ATOM 1705 C C . VAL A 1 232 ? 7.469 -11.762 44.968 1.00 86.88 257 VAL A C 1
ATOM 1706 O O . VAL A 1 232 ? 6.904 -10.700 44.708 1.00 87.02 257 VAL A O 1
ATOM 1710 N N . LYS A 1 233 ? 8.763 -11.972 44.744 1.00 84.38 258 LYS A N 1
ATOM 1711 C CA . LYS A 1 233 ? 9.654 -10.933 44.236 1.00 86.67 258 LYS A CA 1
ATOM 1712 C C . LYS A 1 233 ? 9.305 -10.483 42.815 1.00 89.99 258 LYS A C 1
ATOM 1713 O O . LYS A 1 233 ? 9.494 -9.316 42.466 1.00 94.79 258 LYS A O 1
ATOM 1719 N N . SER A 1 234 ? 8.790 -11.401 42.002 1.00 96.94 259 SER A N 1
ATOM 1720 C CA . SER A 1 234 ? 8.491 -11.097 40.604 1.00 88.89 259 SER A CA 1
ATOM 1721 C C . SER A 1 234 ? 7.079 -10.537 40.432 1.00 93.53 259 SER A C 1
ATOM 1722 O O . SER A 1 234 ? 6.433 -10.759 39.406 1.00 94.15 259 SER A O 1
ATOM 1725 N N . LEU A 1 235 ? 6.620 -9.798 41.439 1.00 88.52 260 LEU A N 1
ATOM 1726 C CA . LEU A 1 235 ? 5.283 -9.209 41.445 1.00 75.39 260 LEU A CA 1
ATOM 1727 C C . LEU A 1 235 ? 5.052 -8.247 40.281 1.00 79.54 260 LEU A C 1
ATOM 1728 O O . LEU A 1 235 ? 3.936 -8.133 39.777 1.00 82.48 260 LEU A O 1
ATOM 1733 N N . SER A 1 236 ? 6.114 -7.569 39.856 1.00 82.62 261 SER A N 1
ATOM 1734 C CA . SER A 1 236 ? 6.029 -6.544 38.816 1.00 76.23 261 SER A CA 1
ATOM 1735 C C . SER A 1 236 ? 5.396 -7.049 37.522 1.00 87.49 261 SER A C 1
ATOM 1736 O O . SER A 1 236 ? 4.777 -6.280 36.786 1.00 82.42 261 SER A O 1
ATOM 1739 N N . VAL A 1 237 ? 5.548 -8.343 37.256 1.00 91.64 262 VAL A N 1
ATOM 1740 C CA . VAL A 1 237 ? 5.101 -8.932 35.999 1.00 80.20 262 VAL A CA 1
ATOM 1741 C C . VAL A 1 237 ? 3.587 -9.122 35.939 1.00 76.96 262 VAL A C 1
ATOM 1742 O O . VAL A 1 237 ? 2.967 -8.902 34.898 1.00 80.73 262 VAL A O 1
ATOM 1746 N N . TYR A 1 238 ? 2.993 -9.524 37.058 1.00 68.39 263 TYR A N 1
ATOM 1747 C CA . TYR A 1 238 ? 1.581 -9.895 37.069 1.00 72.07 263 TYR A CA 1
ATOM 1748 C C . TYR A 1 238 ? 0.730 -9.053 38.018 1.00 74.68 263 TYR A C 1
ATOM 1749 O O . TYR A 1 238 ? -0.441 -9.365 38.246 1.00 72.18 263 TYR A O 1
ATOM 1758 N N . HIS A 1 239 ? 1.311 -7.990 38.567 1.00 69.37 264 HIS A N 1
ATOM 1759 C CA . HIS A 1 239 ? 0.597 -7.157 39.534 1.00 71.18 264 HIS A CA 1
ATOM 1760 C C . HIS A 1 239 ? -0.665 -6.466 38.997 1.00 63.01 264 HIS A C 1
ATOM 1761 O O . HIS A 1 239 ? -1.649 -6.356 39.729 1.00 67.78 264 HIS A O 1
ATOM 1768 N N . PRO A 1 240 ? -0.643 -5.968 37.745 1.00 55.54 265 PRO A N 1
ATOM 1769 C CA . PRO A 1 240 ? -1.905 -5.390 37.267 1.00 62.71 265 PRO A CA 1
ATOM 1770 C C . PRO A 1 240 ? -3.049 -6.403 37.226 1.00 73.96 265 PRO A C 1
ATOM 1771 O O . PRO A 1 240 ? -4.190 -6.049 37.524 1.00 67.61 265 PRO A O 1
ATOM 1775 N N . GLN A 1 241 ? -2.742 -7.646 36.873 1.00 68.80 266 GLN A N 1
ATOM 1776 C CA . GLN A 1 241 ? -3.762 -8.684 36.805 1.00 71.64 266 GLN A CA 1
ATOM 1777 C C . GLN A 1 241 ? -4.195 -9.110 38.205 1.00 68.76 266 GLN A C 1
ATOM 1778 O O . GLN A 1 241 ? -5.380 -9.341 38.455 1.00 67.08 266 GLN A O 1
ATOM 1784 N N . LEU A 1 242 ? -3.232 -9.204 39.116 1.00 56.14 267 LEU A N 1
ATOM 1785 C CA . LEU A 1 242 ? -3.517 -9.561 40.502 1.00 62.99 267 LEU A CA 1
ATOM 1786 C C . LEU A 1 242 ? -4.401 -8.519 41.180 1.00 73.26 267 LEU A C 1
ATOM 1787 O O . LEU A 1 242 ? -5.311 -8.861 41.935 1.00 75.06 267 LEU A O 1
ATOM 1792 N N . ALA A 1 243 ? -4.129 -7.247 40.906 1.00 76.26 268 ALA A N 1
ATOM 1793 C CA . ALA A 1 243 ? -4.895 -6.154 41.495 1.00 78.14 268 ALA A CA 1
ATOM 1794 C C . ALA A 1 243 ? -6.349 -6.198 41.039 1.00 81.23 268 ALA A C 1
ATOM 1795 O O . ALA A 1 243 ? -7.262 -5.935 41.821 1.00 82.02 268 ALA A O 1
ATOM 1797 N N . TYR A 1 244 ? -6.556 -6.537 39.771 1.00 73.63 269 TYR A N 1
ATOM 1798 C CA . TYR A 1 244 ? -7.898 -6.617 39.210 1.00 61.08 269 TYR A CA 1
ATOM 1799 C C . TYR A 1 244 ? -8.706 -7.727 39.875 1.00 71.55 269 TYR A C 1
ATOM 1800 O O . TYR A 1 244 ? -9.892 -7.559 40.148 1.00 79.32 269 TYR A O 1
ATOM 1809 N N . CYS A 1 245 ? -8.058 -8.858 40.138 1.00 62.32 270 CYS A N 1
ATOM 1810 C CA . CYS A 1 245 ? -8.716 -9.975 40.807 1.00 74.07 270 CYS A CA 1
ATOM 1811 C C . CYS A 1 245 ? -9.157 -9.587 42.211 1.00 81.90 270 CYS A C 1
ATOM 1812 O O . CYS A 1 245 ? -10.291 -9.855 42.613 1.00 90.26 270 CYS A O 1
ATOM 1815 N N . VAL A 1 246 ? -8.252 -8.957 42.952 1.00 79.80 271 VAL A N 1
ATOM 1816 C CA . VAL A 1 246 ? -8.546 -8.524 44.310 1.00 76.42 271 VAL A CA 1
ATOM 1817 C C . VAL A 1 246 ? -9.700 -7.520 44.322 1.00 78.11 271 VAL A C 1
ATOM 1818 O O . VAL A 1 246 ? -10.572 -7.579 45.188 1.00 82.34 271 VAL A O 1
ATOM 1822 N N . VAL A 1 247 ? -9.713 -6.615 43.347 1.00 66.38 272 VAL A N 1
ATOM 1823 C CA . VAL A 1 247 ? -10.783 -5.625 43.239 1.00 71.94 272 VAL A CA 1
ATOM 1824 C C . VAL A 1 247 ? -12.131 -6.283 42.948 1.00 82.86 272 VAL A C 1
ATOM 1825 O O . VAL A 1 247 ? -13.141 -5.940 43.565 1.00 81.18 272 VAL A O 1
ATOM 1829 N N . GLN A 1 248 ? -12.141 -7.233 42.016 1.00 94.29 273 GLN A N 1
ATOM 1830 C CA . GLN A 1 248 ? -13.372 -7.927 41.644 1.00 89.99 273 GLN A CA 1
ATOM 183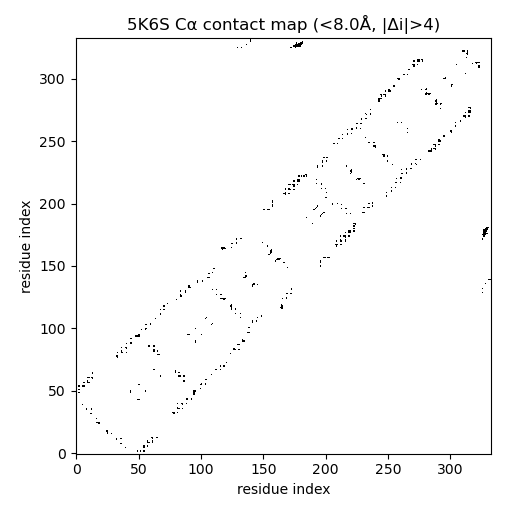1 C C . GLN A 1 248 ? -13.966 -8.687 42.827 1.00 92.16 273 GLN A C 1
ATOM 1832 O O . GLN A 1 248 ? -15.187 -8.780 42.964 1.00 92.67 273 GLN A O 1
ATOM 1838 N N . PHE A 1 249 ? -13.099 -9.222 43.681 1.00 71.99 274 PHE A N 1
ATOM 1839 C CA . PHE A 1 249 ? -13.540 -9.928 44.878 1.00 79.67 274 PHE A CA 1
ATOM 1840 C C . PHE A 1 249 ? -14.262 -8.992 45.843 1.00 91.72 274 PHE A C 1
ATOM 1841 O O . PHE A 1 249 ? -15.192 -9.400 46.538 1.00 98.12 274 PHE A O 1
ATOM 1849 N N . LEU A 1 250 ? -13.828 -7.736 45.881 1.00 92.54 275 LEU A N 1
ATOM 1850 C CA . LEU A 1 250 ? -14.407 -6.751 46.789 1.00 95.52 275 LEU A CA 1
ATOM 1851 C C . LEU A 1 250 ? -15.660 -6.122 46.190 1.00 94.94 275 LEU A C 1
ATOM 1852 O O . LEU A 1 250 ? -16.473 -5.533 46.904 1.00 102.00 275 LEU A O 1
ATOM 1857 N N . GLU A 1 251 ? -15.805 -6.249 44.875 1.00 86.74 276 GLU A N 1
ATOM 1858 C CA . GLU A 1 251 ? -17.001 -5.785 44.186 1.00 86.66 276 GLU A CA 1
ATOM 1859 C C . GLU A 1 251 ? -18.163 -6.741 44.431 1.00 100.07 276 GLU A C 1
ATOM 1860 O O . GLU A 1 251 ? -19.327 -6.344 44.388 1.00 103.76 276 GLU A O 1
ATOM 1866 N N . LYS A 1 252 ? -17.835 -8.005 44.684 1.00 83.04 277 LYS A N 1
ATOM 1867 C CA . LYS A 1 252 ? -18.839 -9.013 45.000 1.00 90.05 277 LYS A CA 1
ATOM 1868 C C . LYS A 1 252 ? -19.251 -8.922 46.466 1.00 103.01 277 LYS A C 1
ATOM 1869 O O . LYS A 1 252 ? -20.340 -8.446 46.787 1.00 105.94 277 LYS A O 1
ATOM 1875 N N . ASP A 1 253 ? -18.371 -9.383 47.349 1.00 105.13 278 ASP A N 1
ATOM 1876 C CA . ASP A 1 253 ? -18.627 -9.350 48.784 1.00 109.01 278 ASP A CA 1
ATOM 1877 C C . ASP A 1 253 ? -17.722 -8.326 49.465 1.00 116.60 278 ASP A C 1
ATOM 1878 O O . ASP A 1 253 ? -16.518 -8.547 49.610 1.00 109.55 278 ASP A O 1
ATOM 1883 N N . SER A 1 254 ? -18.309 -7.209 49.886 1.00 114.08 279 SER A N 1
ATOM 1884 C CA . SER A 1 254 ? -17.549 -6.129 50.509 1.00 96.63 279 SER A CA 1
ATOM 1885 C C . SER A 1 254 ? -17.190 -6.439 51.961 1.00 101.99 279 SER A C 1
ATOM 1886 O O . SER A 1 254 ? -16.618 -5.605 52.657 1.00 102.88 279 SER A O 1
ATOM 1889 N N . THR A 1 255 ? -17.528 -7.642 52.413 1.00 112.54 280 THR A N 1
ATOM 1890 C CA . THR A 1 255 ? -17.176 -8.085 53.757 1.00 118.16 280 THR A CA 1
ATOM 1891 C C . THR A 1 255 ? -15.686 -8.409 53.829 1.00 116.15 280 THR A C 1
ATOM 1892 O O . THR A 1 255 ? -15.091 -8.446 54.907 1.00 116.78 280 THR A O 1
ATOM 1896 N N . LEU A 1 256 ? -15.088 -8.633 52.665 1.00 105.41 281 LEU A N 1
ATOM 1897 C CA . LEU A 1 256 ? -13.700 -9.071 52.581 1.00 110.16 281 LEU A CA 1
ATOM 1898 C C . LEU A 1 256 ? -12.716 -7.908 52.464 1.00 109.53 281 LEU A C 1
ATOM 1899 O O . LEU A 1 256 ? -11.520 -8.123 52.268 1.00 94.35 281 LEU A O 1
ATOM 1904 N N . THR A 1 257 ? -13.215 -6.682 52.592 1.00 104.47 282 THR A N 1
ATOM 1905 C CA . THR A 1 257 ? -12.370 -5.501 52.439 1.00 91.07 282 THR A CA 1
ATOM 1906 C C . THR A 1 257 ? -11.306 -5.400 53.530 1.00 90.84 282 THR A C 1
ATOM 1907 O O . THR A 1 257 ? -10.179 -4.990 53.261 1.00 94.74 282 THR A O 1
ATOM 1911 N N . GLU A 1 258 ? -11.661 -5.773 54.756 1.00 94.31 283 GLU A N 1
ATOM 1912 C CA . GLU A 1 258 ? -10.727 -5.660 55.876 1.00 88.40 283 GLU A CA 1
ATOM 1913 C C . GLU A 1 258 ? -9.538 -6.632 55.805 1.00 96.39 283 GLU A C 1
ATOM 1914 O O . GLU A 1 258 ? -8.396 -6.196 55.945 1.00 94.10 283 GLU A O 1
ATOM 1920 N N . PRO A 1 259 ? -9.785 -7.942 55.595 1.00 101.58 284 PRO A N 1
ATOM 1921 C CA . PRO A 1 259 ? -8.606 -8.819 55.579 1.00 89.12 284 PRO A CA 1
ATOM 1922 C C . PRO A 1 259 ? -7.705 -8.580 54.368 1.00 93.71 284 PRO A C 1
ATOM 1923 O O . PRO A 1 259 ? -6.512 -8.875 54.425 1.00 92.77 284 PRO A O 1
ATOM 1927 N N . VAL A 1 260 ? -8.276 -8.047 53.292 1.00 82.73 285 VAL A N 1
ATOM 1928 C CA . VAL A 1 260 ? -7.506 -7.715 52.099 1.00 89.06 285 VAL A CA 1
ATOM 1929 C C . VAL A 1 260 ? -6.589 -6.518 52.347 1.00 94.20 285 VAL A C 1
ATOM 1930 O O . VAL A 1 260 ? -5.381 -6.591 52.109 1.00 81.09 285 VAL A O 1
ATOM 1934 N N . VAL A 1 261 ? -7.170 -5.423 52.829 1.00 89.01 286 VAL A N 1
ATOM 1935 C CA . VAL A 1 261 ? -6.417 -4.203 53.099 1.00 80.70 286 VAL A CA 1
ATOM 1936 C C . VAL A 1 261 ? -5.344 -4.431 54.161 1.00 81.34 286 VAL A C 1
ATOM 1937 O O . VAL A 1 261 ? -4.207 -3.983 54.012 1.00 80.71 286 VAL A O 1
ATOM 1941 N N . MET A 1 262 ? -5.704 -5.143 55.224 1.00 74.79 287 MET A N 1
ATOM 1942 C CA . MET A 1 262 ? -4.759 -5.422 56.299 1.00 79.94 287 MET A CA 1
ATOM 1943 C C . MET A 1 262 ? -3.608 -6.296 55.813 1.00 82.27 287 MET A C 1
ATOM 1944 O O . MET A 1 262 ? -2.491 -6.200 56.321 1.00 79.33 287 MET A O 1
ATOM 1949 N N . ALA A 1 263 ? -3.882 -7.143 54.825 1.00 83.28 288 ALA A N 1
ATOM 1950 C CA . ALA A 1 263 ? -2.850 -7.998 54.252 1.00 82.57 288 ALA A CA 1
ATOM 1951 C C . ALA A 1 263 ? -1.905 -7.189 53.366 1.00 86.55 288 ALA A C 1
ATOM 1952 O O . ALA A 1 263 ? -0.689 -7.384 53.407 1.00 73.71 288 ALA A O 1
ATOM 1954 N N . LEU A 1 264 ? -2.467 -6.283 52.568 1.00 71.83 289 LEU A N 1
ATOM 1955 C CA . LEU A 1 264 ? -1.655 -5.413 51.723 1.00 66.32 289 LEU A CA 1
ATOM 1956 C C . LEU A 1 264 ? -0.719 -4.559 52.569 1.00 78.31 289 LEU A C 1
ATOM 1957 O O . LEU A 1 264 ? 0.430 -4.326 52.195 1.00 74.70 289 LEU A O 1
ATOM 1962 N N . LEU A 1 265 ? -1.215 -4.099 53.713 1.00 68.68 290 LEU A N 1
ATOM 1963 C CA . LEU A 1 265 ? -0.397 -3.338 54.647 1.00 66.28 290 LEU A CA 1
ATOM 1964 C C . LEU A 1 265 ? 0.662 -4.238 55.285 1.00 68.42 290 LEU A C 1
ATOM 1965 O O . LEU A 1 265 ? 1.746 -3.778 55.645 1.00 69.75 290 LEU A O 1
ATOM 1970 N N . LYS A 1 266 ? 0.346 -5.524 55.410 1.00 72.62 291 LYS A N 1
ATOM 1971 C CA . LYS A 1 266 ? 1.285 -6.497 55.962 1.00 80.89 291 LYS A CA 1
ATOM 1972 C C . LYS A 1 266 ? 2.403 -6.808 54.970 1.00 82.17 291 LYS A C 1
ATOM 1973 O O . LYS A 1 266 ? 3.582 -6.800 55.329 1.00 67.07 291 LYS A O 1
ATOM 1979 N N . TYR A 1 267 ? 2.025 -7.082 53.723 1.00 79.82 292 TYR A N 1
ATOM 1980 C CA . TYR A 1 267 ? 2.993 -7.397 52.676 1.00 87.65 292 TYR A CA 1
ATOM 1981 C C . TYR A 1 267 ? 3.627 -6.132 52.101 1.00 86.45 292 TYR A C 1
ATOM 1982 O O . TYR A 1 267 ? 4.455 -6.202 51.193 1.00 93.12 292 TYR A O 1
ATOM 1991 N N . TRP A 1 268 ? 3.230 -4.979 52.635 1.00 88.32 293 TRP A N 1
ATOM 1992 C CA . TRP A 1 268 ? 3.732 -3.691 52.166 1.00 75.56 293 TRP A CA 1
ATOM 1993 C C . TRP A 1 268 ? 5.246 -3.594 52.303 1.00 78.59 293 TRP A C 1
ATOM 1994 O O . TRP A 1 268 ? 5.793 -3.918 53.356 1.00 103.55 293 TRP A O 1
ATOM 2005 N N . PRO A 1 269 ? 5.925 -3.149 51.234 1.00 72.31 294 PRO A N 1
ATOM 2006 C CA . PRO A 1 269 ? 7.382 -2.978 51.236 1.00 85.02 294 PRO A CA 1
ATOM 2007 C C . PRO A 1 269 ? 7.863 -2.127 52.408 1.00 109.44 294 PRO A C 1
ATOM 2008 O O . PRO A 1 269 ? 7.836 -0.898 52.327 1.00 130.57 294 PRO A O 1
ATOM 2012 N N . LYS A 1 270 ? 8.283 -2.790 53.483 1.00 120.38 295 LYS A N 1
ATOM 2013 C CA . LYS A 1 270 ? 8.765 -2.119 54.688 1.00 127.90 295 LYS A CA 1
ATOM 2014 C C . LYS A 1 270 ? 9.921 -1.175 54.362 1.00 139.41 295 LYS A C 1
ATOM 2015 O O . LYS A 1 270 ? 10.008 -0.070 54.899 1.00 129.32 295 LYS A O 1
ATOM 2021 N N . THR A 1 271 ? 10.802 -1.623 53.473 1.00 145.72 296 THR A N 1
ATOM 2022 C CA . THR A 1 271 ? 11.898 -0.795 52.986 1.00 137.60 296 THR A CA 1
ATOM 2023 C C . THR A 1 271 ? 11.399 0.122 51.875 1.00 127.13 296 THR A C 1
ATOM 2024 O O . THR A 1 271 ? 10.762 -0.339 50.927 1.00 132.96 296 THR A O 1
ATOM 2028 N N . HIS A 1 272 ? 11.683 1.415 51.994 1.00 119.31 297 HIS A N 1
ATOM 2029 C CA . HIS A 1 272 ? 11.244 2.384 50.993 1.00 130.23 297 HIS A CA 1
ATOM 2030 C C . HIS A 1 272 ? 11.839 2.090 49.618 1.00 120.26 297 HIS A C 1
ATOM 2031 O O . HIS A 1 272 ? 13.017 2.348 49.371 1.00 125.82 297 HIS A O 1
ATOM 2038 N N . SER A 1 273 ? 11.012 1.543 48.732 1.00 109.74 298 SER A N 1
ATOM 2039 C CA . SER A 1 273 ? 11.435 1.212 47.376 1.00 121.27 298 SER A CA 1
ATOM 2040 C C . SER A 1 273 ? 10.325 1.558 46.384 1.00 108.67 298 SER A C 1
ATOM 2041 O O . SER A 1 273 ? 9.158 1.632 46.766 1.00 111.11 298 SER A O 1
ATOM 2044 N N . PRO A 1 274 ? 10.686 1.780 45.108 1.00 97.92 299 PRO A N 1
ATOM 2045 C CA . PRO A 1 274 ? 9.721 2.060 44.035 1.00 93.16 299 PRO A CA 1
ATOM 2046 C C . PRO A 1 274 ? 8.580 1.043 43.918 1.00 95.64 299 PRO A C 1
ATOM 2047 O O . PRO A 1 274 ? 7.566 1.354 43.294 1.00 95.53 299 PRO A O 1
ATOM 2051 N N . LYS A 1 275 ? 8.741 -0.142 44.503 1.00 104.53 300 LYS A N 1
ATOM 2052 C CA . LYS A 1 275 ? 7.686 -1.154 44.496 1.00 75.71 300 LYS A CA 1
ATOM 2053 C C . LYS A 1 275 ? 6.446 -0.693 45.256 1.00 89.66 300 LYS A C 1
ATOM 2054 O O . LYS A 1 275 ? 5.365 -1.263 45.095 1.00 69.09 300 LYS A O 1
ATOM 2060 N N . GLU A 1 276 ? 6.611 0.330 46.092 1.00 83.90 301 GLU A N 1
ATOM 2061 C CA . GLU A 1 276 ? 5.492 0.916 46.819 1.00 67.31 301 GLU A CA 1
ATOM 2062 C C . GLU A 1 276 ? 4.473 1.516 45.859 1.00 69.91 301 GLU A C 1
ATOM 2063 O O . GLU A 1 276 ? 3.273 1.519 46.145 1.00 62.20 301 GLU A O 1
ATOM 2069 N N . VAL A 1 277 ? 4.954 2.026 44.726 1.00 54.91 302 VAL A N 1
ATOM 2070 C CA . VAL A 1 277 ? 4.081 2.630 43.722 1.00 65.59 302 VAL A CA 1
ATOM 2071 C C . VAL A 1 277 ? 3.058 1.610 43.232 1.00 60.12 302 VAL A C 1
ATOM 2072 O O . VAL A 1 277 ? 1.897 1.941 42.988 1.00 57.86 302 VAL A O 1
ATOM 2076 N N . MET A 1 278 ? 3.498 0.363 43.110 1.00 75.01 303 MET A N 1
ATOM 2077 C CA . MET A 1 278 ? 2.616 -0.733 42.737 1.00 67.54 303 MET A CA 1
ATOM 2078 C C . MET A 1 278 ? 1.481 -0.887 43.745 1.00 65.45 303 MET A C 1
ATOM 2079 O O . MET A 1 278 ? 0.308 -0.926 43.372 1.00 57.46 303 MET A O 1
ATOM 2084 N N . PHE A 1 279 ? 1.837 -0.961 45.024 1.00 66.20 304 PHE A N 1
ATOM 2085 C CA . PHE A 1 279 ? 0.854 -1.121 46.093 1.00 61.35 304 PHE A CA 1
ATOM 2086 C C . PHE A 1 279 ? -0.082 0.080 46.209 1.00 72.53 304 PHE A C 1
ATOM 2087 O O . PHE A 1 279 ? -1.276 -0.077 46.464 1.00 65.56 304 PHE A O 1
ATOM 2095 N N . LEU A 1 280 ? 0.463 1.278 46.026 1.00 63.63 305 LEU A N 1
ATOM 2096 C CA . LEU A 1 280 ? -0.345 2.490 46.063 1.00 60.46 305 LEU A CA 1
ATOM 2097 C C . LEU A 1 280 ? -1.376 2.485 44.941 1.00 69.72 305 LEU A C 1
ATOM 2098 O O . LEU A 1 280 ? -2.503 2.947 45.118 1.00 70.77 305 LEU A O 1
ATOM 2103 N N . ASN A 1 281 ? -0.987 1.955 43.787 1.00 69.54 306 ASN A N 1
ATOM 2104 C CA . ASN A 1 281 ? -1.908 1.843 42.665 1.00 76.67 306 ASN A CA 1
ATOM 2105 C C . ASN A 1 281 ? -3.027 0.857 42.968 1.00 85.14 306 ASN A C 1
ATOM 2106 O O . ASN A 1 281 ? -4.196 1.131 42.699 1.00 90.13 306 ASN A O 1
ATOM 2111 N N . GLU A 1 282 ? -2.662 -0.287 43.535 1.00 69.81 307 GLU A N 1
ATOM 2112 C CA . GLU A 1 282 ? -3.640 -1.303 43.895 1.00 69.55 307 GLU A CA 1
ATOM 2113 C C . GLU A 1 282 ? -4.557 -0.805 45.008 1.00 81.24 307 GLU A C 1
ATOM 2114 O O . GLU A 1 282 ? -5.748 -1.120 45.034 1.00 83.04 307 GLU A O 1
ATOM 2120 N N . LEU A 1 283 ? -3.994 -0.017 45.918 1.00 75.76 308 LEU A N 1
ATOM 2121 C CA . LEU A 1 283 ? -4.735 0.465 47.077 1.00 74.67 308 LEU A CA 1
ATOM 2122 C C . LEU A 1 283 ? -5.765 1.527 46.698 1.00 75.12 308 LEU A C 1
ATOM 2123 O O . LEU A 1 283 ? -6.824 1.620 47.315 1.00 73.27 308 LEU A O 1
ATOM 2128 N N . GLU A 1 284 ? -5.452 2.329 45.686 1.00 62.91 309 GLU A N 1
ATOM 2129 C CA . GLU A 1 284 ? -6.383 3.348 45.214 1.00 70.39 309 GLU A CA 1
ATOM 2130 C C . GLU A 1 284 ? -7.521 2.719 44.415 1.00 84.74 309 GLU A C 1
ATOM 2131 O O . GLU A 1 284 ? -8.659 3.189 44.460 1.00 81.53 309 GLU A O 1
ATOM 2137 N N . GLU A 1 285 ? -7.205 1.655 43.682 1.00 84.62 310 GLU A N 1
ATOM 2138 C CA . GLU A 1 285 ? -8.207 0.942 42.898 1.00 72.18 310 GLU A CA 1
ATOM 2139 C C . GLU A 1 285 ? -9.192 0.217 43.814 1.00 81.96 310 GLU A C 1
ATOM 2140 O O . GLU A 1 285 ? -10.346 -0.005 43.443 1.00 85.96 310 GLU A O 1
ATOM 2146 N N . ILE A 1 286 ? -8.730 -0.142 45.010 1.00 68.00 311 ILE A N 1
ATOM 2147 C CA . ILE A 1 286 ? -9.587 -0.740 46.031 1.00 73.99 311 ILE A CA 1
ATOM 2148 C C . ILE A 1 286 ? -10.502 0.312 46.654 1.00 85.00 311 ILE A C 1
ATOM 2149 O O . ILE A 1 286 ? -11.688 0.066 46.884 1.00 78.76 311 ILE A O 1
ATOM 2154 N N . LEU A 1 287 ? -9.941 1.488 46.919 1.00 80.81 312 LEU A N 1
ATOM 2155 C CA . LEU A 1 287 ? -10.695 2.585 47.515 1.00 86.41 312 LEU A CA 1
ATOM 2156 C C . LEU A 1 287 ? -11.799 3.090 46.587 1.00 90.36 312 LEU A C 1
ATOM 2157 O O . LEU A 1 287 ? -12.807 3.622 47.048 1.00 99.29 312 LEU A O 1
ATOM 2162 N N . ASP A 1 288 ? -11.608 2.920 45.282 1.00 83.99 313 ASP A N 1
ATOM 2163 C CA . ASP A 1 288 ? -12.590 3.371 44.300 1.00 96.23 313 ASP A CA 1
ATOM 2164 C C . ASP A 1 288 ? -13.901 2.594 44.393 1.00 90.67 313 ASP A C 1
ATOM 2165 O O . ASP A 1 288 ? -14.957 3.098 44.011 1.00 101.94 313 ASP A O 1
ATOM 2170 N N . VAL A 1 289 ? -13.828 1.369 44.900 1.00 90.07 314 VAL A N 1
ATOM 2171 C CA . VAL A 1 289 ? -15.002 0.507 44.975 1.00 104.93 314 VAL A CA 1
ATOM 2172 C C . VAL A 1 289 ? -15.243 -0.001 46.395 1.00 101.81 314 VAL A C 1
ATOM 2173 O O . VAL A 1 289 ? -15.767 -1.098 46.591 1.00 111.30 314 VAL A O 1
ATOM 2177 N N . ILE A 1 290 ? -14.869 0.805 47.383 1.00 105.84 315 ILE A N 1
ATOM 2178 C CA . ILE A 1 290 ? -15.023 0.412 48.778 1.00 121.16 315 ILE A CA 1
ATOM 2179 C C . ILE A 1 290 ? -16.304 0.994 49.378 1.00 109.68 315 ILE A C 1
ATOM 2180 O O . ILE A 1 290 ? -16.769 2.061 48.973 1.00 96.70 315 ILE A O 1
ATOM 2185 N N . GLU A 1 291 ? -16.885 0.270 50.329 1.00 122.02 316 GLU A N 1
ATOM 2186 C CA . GLU A 1 291 ? -18.055 0.748 51.054 1.00 129.20 316 GLU A CA 1
ATOM 2187 C C . GLU A 1 291 ? -17.627 1.647 52.209 1.00 125.80 316 GLU A C 1
ATOM 2188 O O . GLU A 1 291 ? -16.703 1.308 52.949 1.00 115.82 316 GLU A O 1
ATOM 2194 N N . PRO A 1 292 ? -18.296 2.800 52.361 1.00 117.23 317 PRO A N 1
ATOM 2195 C CA . PRO A 1 292 ? -18.005 3.776 53.418 1.00 109.71 317 PRO A CA 1
ATOM 2196 C C . PRO A 1 292 ? -17.992 3.160 54.817 1.00 105.84 317 PRO A C 1
ATOM 2197 O O . PRO A 1 292 ? -17.210 3.590 55.664 1.00 118.58 317 PRO A O 1
ATOM 2201 N N . SER A 1 293 ? -18.843 2.165 55.050 1.00 100.94 318 SER A N 1
ATOM 2202 C CA . SER A 1 293 ? -18.880 1.486 56.340 1.00 118.25 318 SER A CA 1
ATOM 2203 C C . SER A 1 293 ? -17.677 0.560 56.501 1.00 123.22 318 SER A C 1
ATOM 2204 O O . SER A 1 293 ? -17.239 0.280 57.617 1.00 113.83 318 SER A O 1
ATOM 2207 N N . GLU A 1 294 ? -17.150 0.085 55.378 1.00 130.18 319 GLU A N 1
ATOM 2208 C CA . GLU A 1 294 ? -15.968 -0.768 55.387 1.00 114.49 319 GLU A CA 1
ATOM 2209 C C . GLU A 1 294 ? -14.701 0.076 55.338 1.00 104.09 319 GLU A C 1
ATOM 2210 O O . GLU A 1 294 ? -13.622 -0.382 55.712 1.00 101.51 319 GLU A O 1
ATOM 2216 N N . PHE A 1 295 ? -14.847 1.313 54.873 1.00 105.31 320 PHE A N 1
ATOM 2217 C CA . PHE A 1 295 ? -13.734 2.251 54.801 1.00 98.82 320 PHE A CA 1
ATOM 2218 C C . PHE A 1 295 ? -13.201 2.585 56.189 1.00 105.05 320 PHE A C 1
ATOM 2219 O O . PHE A 1 295 ? -11.991 2.625 56.404 1.00 103.73 320 PHE A O 1
ATOM 2227 N N . VAL A 1 296 ? -14.115 2.813 57.127 1.00 113.64 321 VAL A N 1
ATOM 2228 C CA . VAL A 1 296 ? -13.749 3.233 58.476 1.00 109.42 321 VAL A CA 1
ATOM 2229 C C . VAL A 1 296 ? -13.122 2.107 59.292 1.00 104.43 321 VAL A C 1
ATOM 2230 O O . VAL A 1 296 ? -12.496 2.356 60.322 1.00 119.52 321 VAL A O 1
ATOM 2234 N N . LYS A 1 297 ? -13.287 0.870 58.835 1.00 94.14 322 LYS A N 1
ATOM 2235 C CA . LYS A 1 297 ? -12.760 -0.277 59.565 1.00 103.31 322 LYS A CA 1
ATOM 2236 C C . LYS A 1 297 ? -11.247 -0.393 59.405 1.00 106.61 322 LYS A C 1
ATOM 2237 O O . LYS A 1 297 ? -10.580 -1.054 60.203 1.00 99.08 322 LYS A O 1
ATOM 2243 N N . ILE A 1 298 ? -10.707 0.253 58.375 1.00 99.14 323 ILE A N 1
ATOM 2244 C CA . ILE A 1 298 ? -9.273 0.185 58.108 1.00 104.10 323 ILE A CA 1
ATOM 2245 C C . ILE A 1 298 ? -8.678 1.525 57.680 1.00 90.15 323 ILE A C 1
ATOM 2246 O O . ILE A 1 298 ? -7.552 1.575 57.190 1.00 99.44 323 ILE A O 1
ATOM 2251 N N . MET A 1 299 ? -9.428 2.606 57.864 1.00 86.26 324 MET A N 1
ATOM 2252 C CA . MET A 1 299 ? -8.968 3.920 57.423 1.00 92.02 324 MET A CA 1
ATOM 2253 C C . MET A 1 299 ? -7.767 4.409 58.229 1.00 87.86 324 MET A C 1
ATOM 2254 O O . MET A 1 299 ? -6.953 5.181 57.729 1.00 80.31 324 MET A O 1
ATOM 2259 N N . GLU A 1 300 ? -7.650 3.959 59.474 1.00 81.14 325 GLU A N 1
ATOM 2260 C CA . GLU A 1 300 ? -6.538 4.393 60.310 1.00 77.70 325 GLU A CA 1
ATOM 2261 C C . GLU A 1 300 ? -5.211 3.724 59.916 1.00 89.02 325 GLU A C 1
ATOM 2262 O O . GLU A 1 300 ? -4.240 4.428 59.642 1.00 80.44 325 GLU A O 1
ATOM 2268 N N . PRO A 1 301 ? -5.156 2.374 59.863 1.00 89.50 326 PRO A N 1
ATOM 2269 C CA . PRO A 1 301 ? -3.857 1.796 59.491 1.00 81.81 326 PRO A CA 1
ATOM 2270 C C . PRO A 1 301 ? -3.487 2.074 58.036 1.00 68.40 326 PRO A C 1
ATOM 2271 O O . PRO A 1 301 ? -2.313 1.998 57.671 1.00 67.52 326 PRO A O 1
ATOM 2275 N N . LEU A 1 302 ? -4.489 2.391 57.221 1.00 63.75 327 LEU A N 1
ATOM 2276 C CA . LEU A 1 302 ? -4.269 2.769 55.831 1.00 65.74 327 LEU A CA 1
ATOM 2277 C C . LEU A 1 302 ? -3.500 4.084 55.756 1.00 83.74 327 LEU A C 1
ATOM 2278 O O . LEU A 1 302 ? -2.427 4.156 55.156 1.00 78.68 327 LEU A O 1
ATOM 2283 N N . PHE A 1 303 ? -4.054 5.122 56.371 1.00 79.01 328 PHE A N 1
ATOM 2284 C CA . PHE A 1 303 ? -3.471 6.453 56.279 1.00 70.74 328 PHE A CA 1
ATOM 2285 C C . PHE A 1 303 ? -2.205 6.604 57.119 1.00 76.10 328 PHE A C 1
ATOM 2286 O O . PHE A 1 303 ? -1.437 7.542 56.917 1.00 82.33 328 PHE A O 1
ATOM 2294 N N . ARG A 1 304 ? -1.982 5.685 58.053 1.00 66.37 329 ARG A N 1
ATOM 2295 C CA . ARG A 1 304 ? -0.713 5.657 58.771 1.00 66.09 329 ARG A CA 1
ATOM 2296 C C . ARG A 1 304 ? 0.405 5.289 57.802 1.00 72.27 329 ARG A C 1
ATOM 2297 O O . ARG A 1 304 ? 1.490 5.871 57.840 1.00 80.89 329 ARG A O 1
ATOM 2305 N N . GLN A 1 305 ? 0.128 4.321 56.933 1.00 72.61 330 GLN A N 1
ATOM 2306 C CA . GLN A 1 305 ? 1.076 3.914 55.903 1.00 68.63 330 GLN A CA 1
ATOM 2307 C C . GLN A 1 305 ? 1.154 4.965 54.802 1.00 69.35 330 GLN A C 1
ATOM 2308 O O . GLN A 1 305 ? 2.227 5.243 54.266 1.00 67.77 330 GLN A O 1
ATOM 2314 N N . LEU A 1 306 ? 0.005 5.542 54.471 1.00 57.42 331 LEU A N 1
ATOM 2315 C CA . LEU A 1 306 ? -0.069 6.576 53.449 1.00 62.47 331 LEU A CA 1
ATOM 2316 C C . LEU A 1 306 ? 0.753 7.795 53.855 1.00 74.73 331 LEU A C 1
ATOM 2317 O O . LEU A 1 306 ? 1.389 8.435 53.016 1.00 65.19 331 LEU A O 1
ATOM 2322 N N . ALA A 1 307 ? 0.736 8.107 55.148 1.00 76.17 332 ALA A N 1
ATOM 2323 C CA . ALA A 1 307 ? 1.511 9.220 55.680 1.00 58.51 332 ALA A CA 1
ATOM 2324 C C . ALA A 1 307 ? 3.004 8.965 55.519 1.00 70.52 332 ALA A C 1
ATOM 2325 O O . ALA A 1 307 ? 3.770 9.881 55.221 1.00 67.98 332 ALA A O 1
ATOM 2327 N N . LYS A 1 308 ? 3.411 7.715 55.718 1.00 73.75 333 LYS A N 1
ATOM 2328 C CA . LYS A 1 308 ? 4.805 7.329 55.536 1.00 66.05 333 LYS A CA 1
ATOM 2329 C C . LYS A 1 308 ? 5.219 7.475 54.076 1.00 72.94 333 LYS A C 1
ATOM 2330 O O . LYS A 1 308 ? 6.367 7.810 53.779 1.00 73.99 333 LYS A O 1
ATOM 2336 N N . CYS A 1 309 ? 4.279 7.224 53.168 1.00 63.08 334 CYS A N 1
ATOM 2337 C CA . CYS A 1 309 ? 4.550 7.340 51.740 1.00 65.75 334 CYS A CA 1
ATOM 2338 C C . CYS A 1 309 ? 4.706 8.797 51.319 1.00 72.91 334 CYS A C 1
ATOM 2339 O O . CYS A 1 309 ? 5.517 9.111 50.448 1.00 69.25 334 CYS A O 1
ATOM 2342 N N . VAL A 1 310 ? 3.930 9.686 51.931 1.00 58.19 335 VAL A N 1
ATOM 2343 C CA . VAL A 1 310 ? 4.059 11.111 51.645 1.00 65.52 335 VAL A CA 1
ATOM 2344 C C . VAL A 1 310 ? 5.413 11.605 52.149 1.00 66.70 335 VAL A C 1
ATOM 2345 O O . VAL A 1 310 ? 6.006 12.525 51.582 1.00 71.73 335 VAL A O 1
ATOM 2349 N N . SER A 1 311 ? 5.907 10.967 53.206 1.00 65.81 336 SER A N 1
ATOM 2350 C CA . SER A 1 311 ? 7.181 11.341 53.806 1.00 63.20 336 SER A CA 1
ATOM 2351 C C . SER A 1 311 ? 8.338 10.535 53.227 1.00 70.47 336 SER A C 1
ATOM 2352 O O . SER A 1 311 ? 9.439 10.538 53.774 1.00 82.08 336 SER A O 1
ATOM 2355 N N . SER A 1 312 ? 8.083 9.848 52.118 1.00 69.38 337 SER A N 1
ATOM 2356 C CA . SER A 1 312 ? 9.078 8.964 51.521 1.00 73.26 337 SER A CA 1
ATOM 2357 C C . SER A 1 312 ? 10.256 9.729 50.935 1.00 69.57 337 SER A C 1
ATOM 2358 O O . SER A 1 312 ? 10.084 10.808 50.375 1.00 82.37 337 SER A O 1
ATOM 23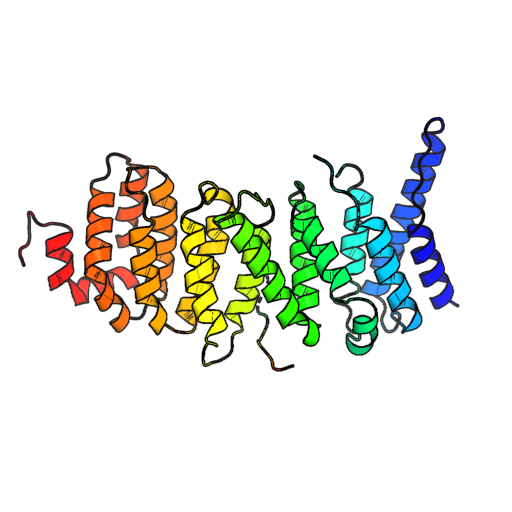61 N N . PRO A 1 313 ? 11.465 9.167 51.069 1.00 80.47 338 PRO A N 1
ATOM 2362 C CA . PRO A 1 313 ? 12.655 9.731 50.427 1.00 76.33 338 PRO A CA 1
ATOM 2363 C C . PRO A 1 313 ? 12.576 9.613 48.906 1.00 71.79 338 PRO A C 1
ATOM 2364 O O . PRO A 1 313 ? 13.229 10.374 48.195 1.00 75.52 338 PRO A O 1
ATOM 2368 N N . HIS A 1 314 ? 11.779 8.665 48.421 1.00 60.46 339 HIS A N 1
ATOM 2369 C CA . HIS A 1 314 ? 11.590 8.485 46.986 1.00 70.02 339 HIS A CA 1
ATOM 2370 C C . HIS A 1 314 ? 10.451 9.352 46.482 1.00 64.46 339 HIS A C 1
ATOM 2371 O O . HIS A 1 314 ? 9.300 9.171 46.880 1.00 67.55 339 HIS A O 1
ATOM 2378 N N . PHE A 1 315 ? 10.781 10.290 45.601 1.00 68.48 340 PHE A N 1
ATOM 2379 C CA . PHE A 1 315 ? 9.802 11.228 45.066 1.00 61.15 340 PHE A CA 1
ATOM 2380 C C . PHE A 1 315 ? 8.632 10.534 44.372 1.00 67.83 340 PHE A C 1
ATOM 2381 O O . PHE A 1 315 ? 7.484 10.952 44.524 1.00 54.61 340 PHE A O 1
ATOM 2389 N N . GLN A 1 316 ? 8.929 9.480 43.614 1.00 73.90 341 GLN A N 1
ATOM 2390 C CA . GLN A 1 316 ? 7.907 8.750 42.865 1.00 66.61 341 GLN A CA 1
ATOM 2391 C C . GLN A 1 316 ? 6.843 8.1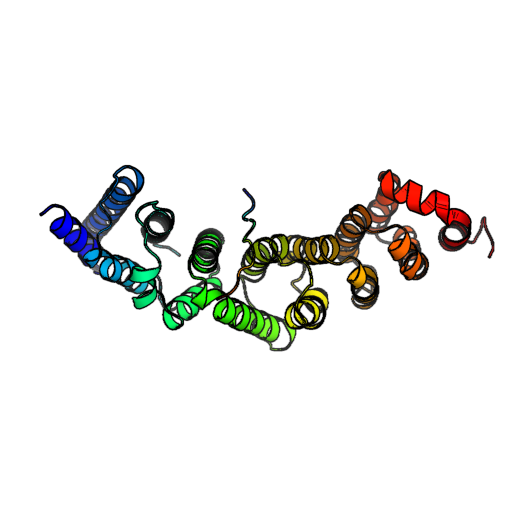56 43.783 1.00 70.06 341 GLN A C 1
ATOM 2392 O O . GLN A 1 316 ? 5.664 8.101 43.430 1.00 64.94 341 GLN A O 1
ATOM 2398 N N . VAL A 1 317 ? 7.268 7.710 44.960 1.00 55.95 342 VAL A N 1
ATOM 2399 C CA . VAL A 1 317 ? 6.346 7.142 45.934 1.00 70.86 342 VAL A CA 1
ATOM 2400 C C . VAL A 1 317 ? 5.447 8.231 46.510 1.00 64.51 342 VAL A C 1
ATOM 2401 O O . VAL A 1 317 ? 4.225 8.082 46.557 1.00 63.56 342 VAL A O 1
ATOM 2405 N N . ALA A 1 318 ? 6.059 9.332 46.935 1.00 61.97 343 ALA A N 1
ATOM 2406 C CA . ALA A 1 318 ? 5.317 10.460 47.484 1.00 48.31 343 ALA A CA 1
ATOM 2407 C C . ALA A 1 318 ? 4.392 11.076 46.440 1.00 61.17 343 ALA A C 1
ATOM 2408 O O . ALA A 1 318 ? 3.248 11.420 46.740 1.00 54.02 343 ALA A O 1
ATOM 2410 N N . GLU A 1 319 ? 4.896 11.213 45.215 1.00 45.84 344 GLU A N 1
ATOM 2411 C CA . GLU A 1 319 ? 4.108 11.750 44.112 1.00 47.86 344 GLU A CA 1
ATOM 2412 C C . GLU A 1 319 ? 2.866 10.901 43.876 1.00 65.03 344 GLU A C 1
ATOM 2413 O O . GLU A 1 319 ? 1.783 11.426 43.608 1.00 72.72 344 GLU A O 1
ATOM 2419 N N . ARG A 1 320 ? 3.028 9.586 43.986 1.00 64.21 345 ARG A N 1
ATOM 2420 C CA . ARG A 1 320 ? 1.923 8.662 43.775 1.00 59.55 345 ARG A CA 1
ATOM 2421 C C . ARG A 1 320 ? 0.902 8.744 44.906 1.00 63.66 345 ARG A C 1
ATOM 2422 O O . ARG A 1 320 ? -0.306 8.750 44.666 1.00 64.76 345 ARG A O 1
ATOM 2430 N N . ALA A 1 321 ? 1.393 8.810 46.140 1.00 63.32 346 ALA A N 1
ATOM 2431 C CA . ALA A 1 321 ? 0.517 8.882 47.304 1.00 64.58 346 ALA A CA 1
ATOM 2432 C C . ALA A 1 321 ? -0.265 10.191 47.327 1.00 63.34 346 ALA A C 1
ATOM 2433 O O . ALA A 1 321 ? -1.433 10.215 47.709 1.00 66.19 346 ALA A O 1
ATOM 2435 N N . LEU A 1 322 ? 0.383 11.275 46.910 1.00 65.89 347 LEU A N 1
ATOM 2436 C CA . LEU A 1 322 ? -0.248 12.593 46.902 1.00 58.99 347 LEU A CA 1
ATOM 2437 C C . LEU A 1 322 ? -1.329 12.697 45.833 1.00 63.16 347 LEU A C 1
ATOM 2438 O O . LEU A 1 322 ? -2.227 13.533 45.926 1.00 80.75 347 LEU A O 1
ATOM 2443 N N . TYR A 1 323 ? -1.243 11.836 44.824 1.00 69.60 348 TYR A N 1
ATOM 2444 C CA . TYR A 1 323 ? -2.210 11.825 43.732 1.00 65.21 348 TYR A CA 1
ATOM 2445 C C . TYR A 1 323 ? -3.576 11.317 44.202 1.00 77.01 348 TYR A C 1
ATOM 2446 O O . TYR A 1 323 ? -4.561 11.394 43.470 1.00 96.87 348 TYR A O 1
ATOM 2455 N N . TYR A 1 324 ? -3.625 10.796 45.426 1.00 69.32 349 TYR A N 1
ATOM 2456 C CA . TYR A 1 324 ? -4.872 10.322 46.019 1.00 77.72 349 TYR A CA 1
ATOM 2457 C C . TYR A 1 324 ? -5.903 11.442 46.134 1.00 79.69 349 TYR A C 1
ATOM 2458 O O . TYR A 1 324 ? -7.108 11.197 46.075 1.00 98.27 349 TYR A O 1
ATOM 2467 N N . TRP A 1 325 ? -5.422 12.670 46.301 1.00 91.48 350 TRP A N 1
ATOM 2468 C CA . TRP A 1 325 ? -6.301 13.816 46.509 1.00 96.69 350 TRP A CA 1
ATOM 2469 C C . TRP A 1 325 ? -6.990 14.276 45.228 1.00 100.21 350 TRP A C 1
ATOM 2470 O O . TRP A 1 325 ? -7.858 15.148 45.263 1.00 106.27 350 TRP A O 1
ATOM 2481 N N . ASN A 1 326 ? -6.604 13.689 44.100 1.00 90.74 351 ASN A N 1
ATOM 2482 C CA . ASN A 1 326 ? -7.267 13.968 42.833 1.00 71.04 351 ASN A CA 1
ATOM 2483 C C . ASN A 1 326 ? -8.452 13.035 42.615 1.00 88.43 351 ASN A C 1
ATOM 2484 O O . ASN A 1 326 ? -9.044 13.007 41.535 1.00 108.40 351 ASN A O 1
ATOM 2489 N N . ASN A 1 327 ? -8.789 12.270 43.649 1.00 76.58 352 ASN A N 1
ATOM 2490 C CA . ASN A 1 327 ? -9.895 11.325 43.578 1.00 97.72 352 ASN A CA 1
ATOM 2491 C C . ASN A 1 327 ? -11.079 11.794 44.413 1.00 100.77 352 ASN A C 1
ATOM 2492 O O . ASN A 1 327 ? -11.010 11.813 45.643 1.00 92.04 352 ASN A O 1
ATOM 2497 N N . GLU A 1 328 ? -12.163 12.161 43.734 1.00 102.42 353 GLU A N 1
ATOM 2498 C CA . GLU A 1 328 ? -13.338 12.734 44.384 1.00 94.78 353 GLU A CA 1
ATOM 2499 C C . GLU A 1 328 ? -13.951 11.833 45.455 1.00 102.73 353 GLU A C 1
ATOM 2500 O O . GLU A 1 328 ? -14.332 12.312 46.524 1.00 114.83 353 GLU A O 1
ATOM 2506 N N . TYR A 1 329 ? -14.048 10.538 45.173 1.00 98.40 354 TYR A N 1
ATOM 2507 C CA . TYR A 1 329 ? -14.692 9.616 46.104 1.00 100.88 354 TYR A CA 1
ATOM 2508 C C . TYR A 1 329 ? -13.865 9.425 47.371 1.00 114.16 354 TYR A C 1
ATOM 2509 O O . TYR A 1 329 ? -14.412 9.185 48.448 1.00 113.07 354 TYR A O 1
ATOM 2518 N N . ILE A 1 330 ? -12.547 9.531 47.240 1.00 114.66 355 ILE A N 1
ATOM 2519 C CA . ILE A 1 330 ? -11.665 9.428 48.396 1.00 117.26 355 ILE A CA 1
ATOM 2520 C C . ILE A 1 330 ? -11.841 10.647 49.299 1.00 114.55 355 ILE A C 1
ATOM 2521 O O . ILE A 1 330 ? -11.887 10.522 50.524 1.00 108.43 355 ILE A O 1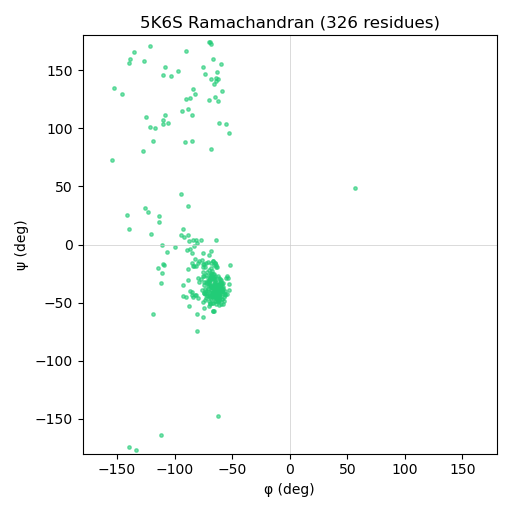
ATOM 2526 N N . MET A 1 331 ? -11.958 11.820 48.682 1.00 104.35 356 MET A N 1
ATOM 2527 C CA . MET A 1 331 ? -12.166 13.068 49.410 1.00 97.56 356 MET A CA 1
ATOM 2528 C C . MET A 1 331 ? -13.413 13.004 50.286 1.00 105.67 356 MET A C 1
ATOM 2529 O O . MET A 1 331 ? -13.389 13.420 51.445 1.00 100.38 356 MET A O 1
ATOM 2534 N N . SER A 1 332 ? -14.498 12.481 49.723 1.00 104.72 357 SER A N 1
ATOM 2535 C CA . SER A 1 332 ? -15.744 12.308 50.460 1.00 110.82 357 SER A CA 1
ATOM 2536 C C . SER A 1 332 ? -15.537 11.419 51.680 1.00 108.60 357 SER A C 1
ATOM 2537 O O . SER A 1 332 ? -16.084 11.680 52.751 1.00 117.46 357 SER A O 1
ATOM 2540 N N . LEU A 1 333 ? -14.740 10.369 51.511 1.00 97.63 358 LEU A N 1
ATOM 2541 C CA . LEU A 1 333 ? -14.424 9.467 52.610 1.00 113.15 358 LEU A CA 1
ATOM 2542 C C . LEU A 1 333 ? -13.505 10.146 53.620 1.00 106.26 358 LEU A C 1
ATOM 2543 O O . LEU A 1 333 ? -13.569 9.865 54.815 1.00 100.74 358 LEU A O 1
ATOM 2548 N N . ILE A 1 334 ? -12.653 11.042 53.131 1.00 107.98 359 ILE A N 1
ATOM 2549 C CA . ILE A 1 334 ? -11.749 11.789 53.997 1.00 107.79 359 ILE A CA 1
ATOM 2550 C C . ILE A 1 334 ? -12.494 12.889 54.747 1.00 118.03 359 ILE A C 1
ATOM 2551 O O . ILE A 1 334 ? -12.370 13.012 55.968 1.00 98.97 359 ILE A O 1
ATOM 2556 N N . SER A 1 335 ? -13.274 13.676 54.009 1.00 112.08 360 SER A N 1
ATOM 2557 C CA . SER A 1 335 ? -14.021 14.793 54.584 1.00 97.85 360 SER A CA 1
ATOM 2558 C C . SER A 1 335 ? -15.004 14.343 55.663 1.00 113.83 360 SER A C 1
ATOM 2559 O O . SER A 1 335 ? -15.166 15.011 56.684 1.00 131.29 360 SER A O 1
ATOM 2562 N N . ASP A 1 336 ? -15.654 13.206 55.436 1.00 104.03 361 ASP A N 1
ATOM 2563 C CA . ASP A 1 336 ? -16.616 12.673 56.395 1.00 111.56 361 ASP A CA 1
ATOM 2564 C C . ASP A 1 336 ? -15.921 11.873 57.493 1.00 110.07 361 ASP A C 1
ATOM 2565 O O . ASP A 1 336 ? -16.576 11.282 58.352 1.00 105.37 361 ASP A O 1
ATOM 2570 N N . ASN A 1 337 ? -14.593 11.851 57.453 1.00 96.07 362 ASN A N 1
ATOM 2571 C CA . ASN A 1 337 ? -13.805 11.173 58.475 1.00 97.10 362 ASN A CA 1
ATOM 2572 C C . ASN A 1 337 ? -12.550 11.963 58.815 1.00 106.49 362 ASN A C 1
ATOM 2573 O O . ASN A 1 337 ? -11.554 11.399 59.270 1.00 117.92 362 ASN A O 1
ATOM 2578 N N . ALA A 1 338 ? -12.609 13.274 58.597 1.00 111.13 363 ALA A N 1
ATOM 2579 C CA . ALA A 1 338 ? -11.471 14.155 58.843 1.00 112.99 363 ALA A CA 1
ATOM 2580 C C . ALA A 1 338 ? -11.102 14.224 60.324 1.00 100.58 363 ALA A C 1
ATOM 2581 O O . ALA A 1 338 ? -10.012 14.670 60.677 1.00 99.89 363 ALA A O 1
ATOM 2583 N N . ALA A 1 339 ? -12.013 13.781 61.185 1.00 89.34 364 ALA A N 1
ATOM 2584 C CA . ALA A 1 339 ? -11.770 13.789 62.622 1.00 104.96 364 ALA A CA 1
ATOM 2585 C C . ALA A 1 339 ? -10.747 12.728 63.019 1.00 107.02 364 ALA A C 1
ATOM 2586 O O . ALA A 1 339 ? -10.088 12.847 64.053 1.00 97.77 364 ALA A O 1
ATOM 2588 N N . LYS A 1 340 ? -10.616 11.695 62.191 1.00 107.68 365 LYS A N 1
ATOM 2589 C CA . LYS A 1 340 ? -9.712 10.586 62.483 1.00 97.47 365 LYS A CA 1
ATOM 2590 C C . LYS A 1 340 ? -8.518 10.540 61.533 1.00 88.16 365 LYS A C 1
ATOM 2591 O O . LYS A 1 340 ? -7.463 10.007 61.875 1.00 85.86 365 LYS A O 1
ATOM 2597 N N . ILE A 1 341 ? -8.688 11.102 60.341 1.00 92.39 366 ILE A N 1
ATOM 2598 C CA . ILE A 1 341 ? -7.658 11.035 59.309 1.00 96.58 366 ILE A CA 1
ATOM 2599 C C . ILE A 1 341 ? -6.651 12.176 59.415 1.00 89.31 366 ILE A C 1
ATOM 2600 O O . ILE A 1 341 ? -5.442 11.941 59.457 1.00 76.11 366 ILE A O 1
ATOM 2605 N N . LEU A 1 342 ? -7.156 13.405 59.460 1.00 92.54 367 LEU A N 1
ATOM 2606 C CA . LEU A 1 342 ? -6.310 14.598 59.518 1.00 85.75 367 LEU A CA 1
ATOM 2607 C C . LEU A 1 342 ? -5.260 14.599 60.647 1.00 87.02 367 LEU A C 1
ATOM 2608 O O . LEU A 1 342 ? -4.140 15.066 60.430 1.00 76.57 367 LEU A O 1
ATOM 2613 N N . PRO A 1 343 ? -5.606 14.093 61.851 1.00 89.20 368 PRO A N 1
ATOM 2614 C CA . PRO A 1 343 ? -4.545 14.000 62.863 1.00 71.14 368 PRO A CA 1
ATOM 2615 C C . PRO A 1 343 ? -3.391 13.077 62.464 1.00 84.73 368 PRO A C 1
ATOM 2616 O O . PRO A 1 343 ? -2.267 13.274 62.929 1.00 78.35 368 PRO A O 1
ATOM 2620 N N . ILE A 1 344 ? -3.667 12.089 61.616 1.00 82.34 369 ILE A N 1
ATOM 2621 C CA . ILE A 1 344 ? -2.645 11.137 61.191 1.00 73.63 369 ILE A CA 1
ATOM 2622 C C . ILE A 1 344 ? -1.777 11.693 60.062 1.00 75.60 369 ILE A C 1
ATOM 2623 O O . ILE A 1 344 ? -0.554 11.546 60.079 1.00 76.88 369 ILE A O 1
ATOM 2628 N N . MET A 1 345 ? -2.413 12.333 59.084 1.00 68.35 370 MET A N 1
ATOM 2629 C CA . MET A 1 345 ? -1.693 12.888 57.940 1.00 70.54 370 MET A CA 1
ATOM 2630 C C . MET A 1 345 ? -0.815 14.065 58.348 1.00 74.61 370 MET A C 1
ATOM 2631 O O . MET A 1 345 ? 0.355 14.138 57.969 1.00 88.25 370 MET A O 1
ATOM 2636 N N . PHE A 1 346 ? -1.383 14.984 59.123 1.00 81.25 371 PHE A N 1
ATOM 2637 C CA . PHE A 1 346 ? -0.649 16.159 59.583 1.00 86.62 371 PHE A CA 1
ATOM 2638 C C . PHE A 1 346 ? -0.747 16.300 61.095 1.00 90.93 371 PHE A C 1
ATOM 2639 O O . PHE A 1 346 ? -1.550 17.086 61.595 1.00 94.67 371 PHE A O 1
ATOM 2647 N N . PRO A 1 347 ? 0.074 15.537 61.831 1.00 99.92 372 PRO A N 1
ATOM 2648 C CA . PRO A 1 347 ? 0.058 15.569 63.298 1.00 90.86 372 PRO A CA 1
ATOM 2649 C C . PRO A 1 347 ? 0.567 16.897 63.854 1.00 85.36 372 PRO A C 1
ATOM 2650 O O . PRO A 1 347 ? 0.352 17.201 65.028 1.00 99.00 372 PRO A O 1
ATOM 2654 N N . SER A 1 348 ? 1.231 17.677 63.007 1.00 97.07 373 SER A N 1
ATOM 2655 C CA . SER A 1 348 ? 1.733 18.988 63.395 1.00 92.67 373 SER A CA 1
ATOM 2656 C C . SER A 1 348 ? 0.608 20.019 63.474 1.00 93.63 373 SER A C 1
ATOM 2657 O O . SER A 1 348 ? 0.720 21.019 64.183 1.00 111.42 373 SER A O 1
ATOM 2660 N N . LEU A 1 349 ? -0.478 19.761 62.752 1.00 94.62 374 LEU A N 1
ATOM 2661 C CA . LEU A 1 349 ? -1.571 20.721 62.637 1.00 73.04 374 LEU A CA 1
ATOM 2662 C C . LEU A 1 349 ? -2.839 20.271 63.362 1.00 78.41 374 LEU A C 1
ATOM 2663 O O . LEU A 1 349 ? -3.733 21.077 63.611 1.00 89.96 374 LEU A O 1
ATOM 2668 N N . TYR A 1 350 ? -2.919 18.987 63.694 1.00 81.08 375 TYR A N 1
ATOM 2669 C CA . TYR A 1 350 ? -4.121 18.445 64.322 1.00 76.49 375 TYR A CA 1
ATOM 2670 C C . TYR A 1 350 ? -3.790 17.532 65.502 1.00 86.22 375 TYR A C 1
ATOM 2671 O O . TYR A 1 350 ? -2.645 17.116 65.676 1.00 103.87 375 TYR A O 1
ATOM 2680 N N . ARG A 1 351 ? -4.799 17.231 66.314 1.00 80.97 376 ARG A N 1
ATOM 2681 C CA . ARG A 1 351 ? -4.625 16.361 67.474 1.00 92.13 376 ARG A CA 1
ATOM 2682 C C . ARG A 1 351 ? -5.807 15.404 67.624 1.00 104.03 376 ARG A C 1
ATOM 2683 O O . ARG A 1 351 ? -6.889 15.649 67.085 1.00 95.08 376 ARG A O 1
ATOM 2687 N N . ASN A 1 352 ? -5.595 14.311 68.352 1.00 95.01 377 ASN A N 1
ATOM 2688 C CA . ASN A 1 352 ? -6.645 13.322 68.565 1.00 98.06 377 ASN A CA 1
ATOM 2689 C C . ASN A 1 352 ? -7.184 13.354 69.991 1.00 103.16 377 ASN A C 1
ATOM 2690 O O . ASN A 1 352 ? -8.386 13.204 70.216 1.00 89.16 377 ASN A O 1
ATOM 2692 N N . LYS B 2 5 ? -8.678 -5.712 24.607 1.00 94.71 667 LYS B N 1
ATOM 2693 C CA . LYS B 2 5 ? -9.840 -6.593 24.641 1.00 108.38 667 LYS B CA 1
ATOM 2694 C C . LYS B 2 5 ? -9.793 -7.524 25.851 1.00 118.67 667 LYS B C 1
ATOM 2695 O O . LYS B 2 5 ? -9.209 -8.609 25.792 1.00 118.00 667 LYS B O 1
ATOM 2697 N N . LYS B 2 6 ? -10.414 -7.092 26.945 1.00 107.94 668 LYS B N 1
ATOM 2698 C CA . LYS B 2 6 ? -10.451 -7.882 28.170 1.00 105.66 668 LYS B CA 1
ATOM 2699 C C . LYS B 2 6 ? -11.415 -9.057 28.023 1.00 110.72 668 LYS B C 1
ATOM 2700 O O . LYS B 2 6 ? -12.429 -8.950 27.332 1.00 107.51 668 LYS B O 1
ATOM 2703 N N . LEU B 2 7 ? -11.093 -10.174 28.671 1.00 98.70 669 LEU B N 1
ATOM 2704 C CA . LEU B 2 7 ? -11.920 -11.377 28.595 1.00 94.05 669 LEU B CA 1
ATOM 2705 C C . LEU B 2 7 ? -13.313 -11.146 29.171 1.00 88.57 669 LEU B C 1
ATOM 2706 O O . LEU B 2 7 ? -13.464 -10.547 30.237 1.00 94.57 669 LEU B O 1
ATOM 2721 N N . PRO B 2 9 ? -16.824 -11.871 31.040 1.00 94.15 671 PRO B N 1
ATOM 2722 C CA . PRO B 2 9 ? -17.118 -12.578 32.292 1.00 89.84 671 PRO B CA 1
ATOM 2723 C C . PRO B 2 9 ? -17.685 -13.978 32.063 1.00 93.75 671 PRO B C 1
ATOM 2724 O O . PRO B 2 9 ? -18.419 -14.199 31.099 1.00 97.96 671 PRO B O 1
ATOM 2728 N N . ILE B 2 10 ? -17.334 -14.910 32.942 1.00 80.96 672 ILE B N 1
ATOM 2729 C CA . ILE B 2 10 ? -17.867 -16.265 32.884 1.00 80.22 672 ILE B CA 1
ATOM 2730 C C . ILE B 2 10 ? -18.820 -16.505 34.051 1.00 96.04 672 ILE B C 1
ATOM 2731 O O . ILE B 2 10 ? -18.385 -16.700 35.187 1.00 88.18 672 ILE B O 1
ATOM 2736 N N . ILE B 2 11 ? -20.118 -16.484 33.763 1.00 93.50 673 ILE B N 1
ATOM 2737 C CA . ILE B 2 11 ? -21.144 -16.666 34.786 1.00 93.77 673 ILE B CA 1
ATOM 2738 C C . ILE B 2 11 ? -21.051 -18.042 35.448 1.00 94.15 673 ILE B C 1
ATOM 2739 O O . ILE B 2 11 ? -21.089 -19.074 34.773 1.00 101.12 673 ILE B O 1
ATOM 2744 N N . GLU B 2 12 ? -20.920 -18.043 36.773 1.00 97.26 674 GLU B N 1
ATOM 2745 C CA . GLU B 2 12 ? -20.825 -19.276 37.543 1.00 96.31 674 GLU B CA 1
ATOM 2746 C C . GLU B 2 12 ? -22.116 -20.072 37.412 1.00 113.05 674 GLU B C 1
ATOM 2747 O O . GLU B 2 12 ? -23.208 -19.502 37.353 1.00 114.22 674 GLU B O 1
ATOM 2753 N N . ASP B 2 13 ? -21.982 -21.391 37.354 1.00 115.04 675 ASP B N 1
ATOM 2754 C CA . ASP B 2 13 ? -23.127 -22.267 37.151 1.00 118.35 675 ASP B CA 1
ATOM 2755 C C . ASP B 2 13 ? -22.998 -23.509 38.029 1.00 129.96 675 ASP B 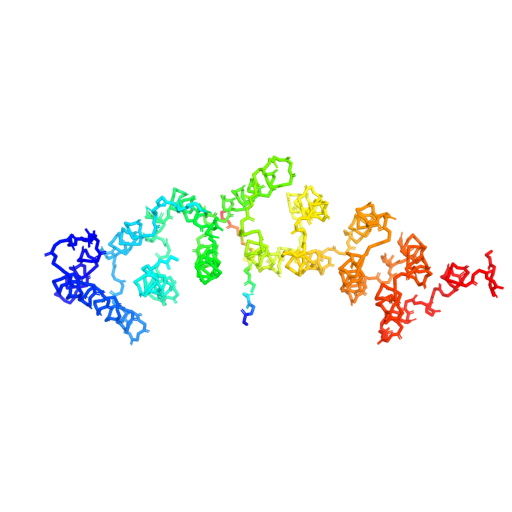C 1
ATOM 2756 O O . ASP B 2 13 ? -22.082 -23.609 38.842 1.00 130.78 675 ASP B O 1
ATOM 2761 N N . ASP B 2 14 ? -23.918 -24.452 37.864 1.00 146.56 676 ASP B N 1
ATOM 2762 C CA . ASP B 2 14 ? -23.956 -25.640 38.707 1.00 143.84 676 ASP B CA 1
ATOM 2763 C C . ASP B 2 14 ? -23.913 -26.918 37.875 1.00 138.84 676 ASP B C 1
ATOM 2764 O O . ASP B 2 14 ? -24.876 -27.247 37.184 1.00 126.14 676 ASP B O 1
ATOM 2769 N N . ARG B 2 15 ? -22.789 -27.627 37.936 1.00 135.99 677 ARG B N 1
ATOM 2770 C CA . ARG B 2 15 ? -22.649 -28.911 37.251 1.00 134.52 677 ARG B CA 1
ATOM 2771 C C . ARG B 2 15 ? -21.459 -29.710 37.793 1.00 128.46 677 ARG B C 1
ATOM 2772 O O . ARG B 2 15 ? -20.522 -29.146 38.370 1.00 128.11 677 ARG B O 1
#

Foldseek 3Di:
DVLVVLLVLLVLLLDDDDDPPCVPVVVVSLVSNLVSLVVLLVVLQPDPPNDDLVCLLSLLSSLCSPQLDDADCDPSVSNVVSNLSNVLSQLVGPNDDCVSNCVRCDLVNLVSLVVCLQHPDPSSVQSSLSNNLSCCVRPVVCVVVNVVVLQVQQCCCLPNVDPGPNVQSSLQSLLVVLLPDDQDDDPVRLCCVQVGLLSLLLDPVCVNRLVSSLSSNLSNCLRPVVCLVSNLVSLLVSQDPDQDPCNLSSLVSVLSNLVRHDLVSCVVCVQSNLLVLLVQCVGPDPNSNVSSVCSVVDPSVVVSCVVVVLRRVCNNCVVVDDD/DDDDDDDDDD

Solvent-accessible surface area: 17249 Å² total

Nearest PDB structures (foldseek):
  5swf-assembly1_A  TM=1.000E+00  e=4.730E-38  Homo sapiens
  6oyl-assembly1_A  TM=1.002E+00  e=1.987E-37  Homo sapiens
  6vro-assembly1_A  TM=9.921E-01  e=3.546E-35  Homo sapiens
  5jja-assembly2_B  TM=9.693E-01  e=1.173E-34  Homo sapiens
  2jak-assembly1_A  TM=9.751E-01  e=4.080E-33  Homo sapiens

Radius of gyration: 24.9 Å; Cα contacts (8 Å, |Δi|>4): 338; chains: 2; bounding box: 44×58×69 Å

Organism: Homo sapiens (NCBI:txid9606)

Secondary structure (DSSP, 8-state):
-HHHHHHHHHHHTT-----TT-HHHHHHHHHHHHHHHHHHHHHHHH-SS---TTHHHHHHHHHHHHHS-------SHHHHHHHHHHHHHHHH-TT--HHHHTTTS-HHHHHHHHHGGG-S-HHHHHHHHHHHHHHHHH-TTTHHHHHHHHHHHHHHHHTSS---TTHHHHHHHHHHHHTT--SSPPHHHHHHIIIIIGGGGTSTTHHHHHHHHHHHHHHHHHH-GGGHHHHHHHHHHSS-SS--TTHHHHHHHHHHHHTT--HHHHTTTHHHHHHHHHHHHT-SSHHHHHHHHGGGG-HHHHHHHHTTHHHHHHHH-TTT---/----------

B-factor: mean 86.63, std 21.15, range [41.36, 172.34]

GO terms:
  GO:0043161 proteasome-mediated ubiquitin-dependent protein catabolic process (P, IMP)
  GO:0000775 chromosome, centromeric region (C, IDA)
  GO:0000159 protein phosphatase type 2A complex (C, IDA)
  GO:0008285 negative regulation of cell population proliferation (P, IDA)
  GO:0005515 protein binding (F, IPI)
  GO:0005654 nucleoplasm (C, TAS)
  GO:0005829 cytosol (C, TAS)
  GO:0005654 nucleoplasm (C, IDA)
  GO:0005634 nucleus (C, IDA)
  GO:0019888 protein phosphatase regulator activity (F, IDA)
  GO:0042771 intrinsic apoptotic signaling pathway in response to DNA damage by p53 class mediator (P, IMP)
  GO:0030330 DNA damage response, signal transduction by p53 class mediator (P, IDA)

Sequence (333 aa):
DQEKLFIQKLRQCCVLFDFVSDPLSDLKWKEVKRAALSEMVEYITHNRNVITEPIYPEVVHMFAVNMFRTLPPEAAWPHLQLVYEFFLRRFLESPDFQPNIAKKYIDQKFVLQLLELFDSEDPRERDFLKTTLHRIYGKFLGLRAYIRKQINNIFYRFIYETEHHNGIAELLEILGSIINGFALPLKEEHKIFLLKVLLPLHKVKSLSVYHPQLAYCVVQFLEKDSTLTEPVVMALLKYWPKTHSPKEVMFLNELEEILDVIEPSEFVKIMEPLFRQLAKCVSSPHFQVAERALYYWNNEYIMSLISDNAAKILPIMFPSLYRNKKLPIIEDDR

CATH classification: 1.25.10.10

InterPro domains:
  IPR002554 Protein phosphatase 2A, regulatory B subunit, B56 [PF01603] (29-437)
  IPR002554 Protein phosphatase 2A, regulatory B subunit, B56 [PIRSF028043] (25-521)
  IPR002554 Protein phosphatase 2A, regulatory B subunit, B56 [PTHR10257] (25-440)
  IPR011989 Armadillo-like helical [G3DSA:1.25.10.10] (34-436)
  IPR016024 Armadillo-type fold [SSF48371] (39-422)